Protein AF-A0A3A9GLA5-F1 (afdb_monomer_lite)

pLDDT: mean 71.96, std 20.32, range [22.95, 95.81]

Foldseek 3Di:
DPDPPPPPDPQAPVLVVLVVLLVLLVVVQVPVVVDDPVVNVVSVVVSVLSVLLSCLCVVQVPRDPVSLVVVLVVLVVVLVVLVVVLVVLVVVLVVLVVPDDDPVSVVVNVVCVVVSVVVNVVSVVVNVVSVSSNVSSVVVNVCVVDPPVVVSVPPDPPDPPPPPVPSVPDDDDDDPDDDDDDDDDDDDDDDDDYDDDDDDDDDDDDDDDDDDQEPVVQVVDDLVVVLVVFVCVVVNLVCLLVRQLVSCVRHVHDSPSVVSVVSSVSSNVVVVVVVLVVVLVVLLVQLLVVCVVVVPDPLVLVVDDLVVVLVSSVCDPDDLVSQLVSQVSNCVVVVDDDDPVVSVVSSVSSVVVNVVVVVVVVVVVVD

Structure (mmCIF, N/CA/C/O backbone):
data_AF-A0A3A9GLA5-F1
#
_entry.id   AF-A0A3A9GLA5-F1
#
loop_
_atom_site.group_PDB
_atom_site.id
_atom_site.type_symbol
_atom_site.label_atom_id
_atom_site.label_alt_id
_atom_site.label_comp_id
_atom_site.label_asym_id
_atom_site.label_entity_id
_atom_site.label_seq_id
_atom_site.pdbx_PDB_ins_code
_atom_site.Cartn_x
_atom_site.Cartn_y
_atom_site.Cartn_z
_atom_site.occupancy
_atom_site.B_iso_or_equiv
_atom_site.auth_seq_id
_atom_site.auth_comp_id
_atom_site.auth_asym_id
_atom_site.auth_atom_id
_atom_site.pdbx_PDB_model_num
ATOM 1 N N . MET A 1 1 ? 22.701 -12.938 4.755 1.00 36.44 1 MET A N 1
ATOM 2 C CA . MET A 1 1 ? 21.917 -14.175 4.979 1.00 36.44 1 MET A CA 1
ATOM 3 C C . MET A 1 1 ? 22.427 -15.202 3.988 1.00 36.44 1 MET A C 1
ATOM 5 O O . MET A 1 1 ? 22.380 -14.898 2.799 1.00 36.44 1 MET A O 1
ATOM 9 N N . PRO A 1 2 ? 22.942 -16.357 4.436 1.00 29.06 2 PRO A N 1
ATOM 10 C CA . PRO A 1 2 ? 23.214 -17.453 3.520 1.00 29.06 2 PRO A CA 1
ATOM 11 C C . PRO A 1 2 ? 21.892 -17.866 2.866 1.00 29.06 2 PRO A C 1
ATOM 13 O O . PRO A 1 2 ? 20.843 -17.859 3.518 1.00 29.06 2 PRO A O 1
ATOM 16 N N . LEU A 1 3 ? 21.938 -18.189 1.573 1.00 36.38 3 LEU A N 1
ATOM 17 C CA . LEU A 1 3 ? 20.863 -18.932 0.926 1.00 36.38 3 LEU A CA 1
ATOM 18 C C . LEU A 1 3 ? 20.592 -20.154 1.796 1.00 36.38 3 LEU A C 1
ATOM 20 O O . LEU A 1 3 ? 21.506 -20.942 2.029 1.00 36.38 3 LEU A O 1
ATOM 24 N N . ILE A 1 4 ? 19.366 -20.296 2.299 1.00 41.06 4 ILE A N 1
ATOM 25 C CA . ILE A 1 4 ? 18.943 -21.558 2.902 1.00 41.06 4 ILE A CA 1
ATOM 26 C C . ILE A 1 4 ? 19.250 -22.631 1.849 1.00 41.06 4 ILE A C 1
ATOM 28 O O . ILE A 1 4 ? 18.732 -22.512 0.733 1.00 41.06 4 ILE A O 1
ATOM 32 N N . PRO A 1 5 ? 20.117 -23.621 2.136 1.00 37.44 5 PRO A N 1
ATOM 33 C CA . PRO A 1 5 ? 20.400 -24.682 1.187 1.00 37.44 5 PRO A CA 1
ATOM 34 C C . PRO A 1 5 ? 19.084 -25.402 0.917 1.00 37.44 5 PRO A C 1
ATOM 36 O O . PRO A 1 5 ? 18.521 -26.050 1.803 1.00 37.44 5 PRO A O 1
ATOM 39 N N . ILE A 1 6 ? 18.547 -25.224 -0.288 1.00 44.44 6 ILE A N 1
ATOM 40 C CA . ILE A 1 6 ? 17.305 -25.868 -0.695 1.00 44.44 6 ILE A CA 1
ATOM 41 C C . ILE A 1 6 ? 17.609 -27.364 -0.755 1.00 44.44 6 ILE A C 1
ATOM 43 O O . ILE A 1 6 ? 18.337 -27.832 -1.631 1.00 44.44 6 ILE A O 1
ATOM 47 N N . ARG A 1 7 ? 17.066 -28.130 0.193 1.00 41.16 7 ARG A N 1
ATOM 48 C CA . ARG A 1 7 ? 17.110 -29.595 0.178 1.00 41.16 7 ARG A CA 1
ATOM 49 C C . ARG A 1 7 ? 16.221 -30.128 -0.946 1.00 41.16 7 ARG A C 1
ATOM 51 O O . ARG A 1 7 ? 15.173 -30.658 -0.625 1.00 41.16 7 ARG A O 1
ATOM 58 N N . LYS A 1 8 ? 16.585 -29.960 -2.228 1.00 40.66 8 LYS A N 1
ATOM 59 C CA . LYS A 1 8 ? 15.891 -30.516 -3.421 1.00 40.66 8 LYS A CA 1
ATOM 60 C C . LYS A 1 8 ? 14.364 -30.674 -3.251 1.00 40.66 8 LYS A C 1
ATOM 62 O O . LYS A 1 8 ? 13.789 -31.689 -3.637 1.00 40.66 8 LYS A O 1
ATOM 67 N N . THR A 1 9 ? 13.702 -29.700 -2.632 1.00 49.09 9 THR A N 1
ATOM 68 C CA . THR A 1 9 ? 12.253 -29.689 -2.507 1.00 49.09 9 THR A CA 1
ATOM 69 C C . THR A 1 9 ? 11.754 -29.292 -3.879 1.00 49.09 9 THR A C 1
ATOM 71 O O . THR A 1 9 ? 12.279 -28.359 -4.491 1.00 49.09 9 THR A O 1
ATOM 74 N N . ILE A 1 10 ? 10.826 -30.072 -4.421 1.00 65.25 10 ILE A N 1
ATOM 75 C CA . ILE A 1 10 ? 10.299 -29.894 -5.771 1.00 65.25 10 ILE A CA 1
ATOM 76 C C . ILE A 1 10 ? 9.508 -28.580 -5.769 1.00 65.25 10 ILE A C 1
ATOM 78 O O . ILE A 1 10 ? 8.313 -28.573 -5.499 1.00 65.25 10 ILE A O 1
ATOM 82 N N . LEU A 1 11 ? 10.198 -27.456 -5.990 1.00 67.56 11 LEU A N 1
ATOM 83 C CA . LEU A 1 11 ? 9.574 -26.143 -6.117 1.00 67.56 11 LEU A CA 1
ATOM 84 C C . LEU A 1 11 ? 8.527 -26.229 -7.222 1.00 67.56 11 LEU A C 1
ATOM 86 O O . LEU A 1 11 ? 8.810 -26.747 -8.315 1.00 67.56 11 LEU A O 1
ATOM 90 N N . THR A 1 12 ? 7.342 -25.697 -6.937 1.00 76.00 12 THR A N 1
ATOM 91 C CA . THR A 1 12 ? 6.279 -25.591 -7.936 1.00 76.00 12 THR A CA 1
ATOM 92 C C . THR A 1 12 ? 6.752 -24.734 -9.114 1.00 76.00 12 THR A C 1
ATOM 94 O O . THR A 1 12 ? 7.675 -23.926 -8.958 1.00 76.00 12 THR A O 1
ATOM 97 N N . PRO A 1 13 ? 6.150 -24.871 -10.310 1.00 75.00 13 PRO A N 1
ATOM 98 C CA . PRO A 1 13 ? 6.496 -24.022 -11.450 1.00 75.00 13 PRO A CA 1
ATOM 99 C C . PRO A 1 13 ? 6.455 -22.528 -11.099 1.00 75.00 13 PRO A C 1
ATOM 101 O O . PRO A 1 13 ? 7.344 -21.774 -11.487 1.00 75.00 13 PRO A O 1
ATOM 104 N N . TYR A 1 14 ? 5.480 -22.128 -10.278 1.00 75.38 14 TYR A N 1
ATOM 105 C CA . TYR A 1 14 ? 5.336 -20.763 -9.789 1.00 75.38 14 TYR A CA 1
ATOM 106 C C . TYR A 1 14 ? 6.464 -20.349 -8.828 1.00 75.38 14 TYR A C 1
ATOM 108 O O . TYR A 1 14 ? 7.133 -19.343 -9.049 1.00 75.38 14 TYR A O 1
ATOM 116 N N . GLN A 1 15 ? 6.772 -21.166 -7.817 1.00 77.44 15 GLN A N 1
ATOM 117 C CA . GLN A 1 15 ? 7.890 -20.907 -6.899 1.00 77.44 15 GLN A CA 1
ATOM 118 C C . GLN A 1 15 ? 9.240 -20.845 -7.627 1.00 77.44 15 GLN A C 1
ATOM 120 O O . GLN A 1 15 ? 10.092 -20.016 -7.302 1.00 77.44 15 GLN A O 1
ATOM 125 N N . ARG A 1 16 ? 9.436 -21.698 -8.641 1.00 75.81 16 ARG A N 1
ATOM 126 C CA . ARG A 1 16 ? 10.638 -21.706 -9.484 1.00 75.81 16 ARG A CA 1
ATOM 127 C C . ARG A 1 16 ? 10.753 -20.426 -10.306 1.00 75.81 16 ARG A C 1
ATOM 129 O O . ARG A 1 16 ? 11.851 -19.887 -10.400 1.00 75.81 16 ARG A O 1
ATOM 136 N N . LYS A 1 17 ? 9.636 -19.916 -10.836 1.00 80.62 17 LYS A N 1
ATOM 137 C CA . LYS A 1 17 ? 9.573 -18.621 -11.530 1.00 80.62 17 LYS A CA 1
ATOM 138 C C . LYS A 1 17 ? 10.021 -17.480 -10.608 1.00 80.62 17 LYS A C 1
ATOM 140 O O . LYS A 1 17 ? 10.921 -16.725 -10.964 1.00 80.62 17 LYS A O 1
ATOM 145 N N . CYS A 1 18 ? 9.477 -17.404 -9.392 1.00 76.75 18 CYS A N 1
ATOM 146 C CA . CYS A 1 18 ? 9.876 -16.396 -8.401 1.00 76.75 18 CYS A CA 1
ATOM 147 C C . CYS A 1 18 ? 11.361 -16.515 -8.012 1.00 76.75 18 CYS A C 1
ATOM 149 O O . CYS A 1 18 ? 12.070 -15.511 -7.940 1.00 76.75 18 CYS A O 1
ATOM 151 N N . TYR A 1 19 ? 11.855 -17.742 -7.812 1.00 80.31 19 TYR A N 1
ATOM 152 C CA . TYR A 1 19 ? 13.268 -17.986 -7.514 1.00 80.31 19 TYR A CA 1
ATOM 153 C C . TYR A 1 19 ? 14.187 -17.552 -8.661 1.00 80.31 19 TYR A C 1
ATOM 155 O O . TYR A 1 19 ? 15.211 -16.915 -8.416 1.00 80.31 19 TYR A O 1
ATOM 163 N N . ALA A 1 20 ? 13.818 -17.868 -9.906 1.00 74.19 20 ALA A N 1
ATOM 164 C CA . ALA A 1 20 ? 14.591 -17.509 -11.090 1.00 74.19 20 ALA A CA 1
ATOM 165 C C . ALA A 1 20 ? 14.782 -15.990 -11.192 1.00 74.19 20 ALA A C 1
ATOM 167 O O . ALA A 1 20 ? 15.911 -15.540 -11.362 1.00 74.19 20 ALA A O 1
ATOM 168 N N . ARG A 1 21 ? 13.727 -15.192 -10.961 1.00 77.62 21 ARG A N 1
ATOM 169 C CA . ARG A 1 21 ? 13.809 -13.716 -10.933 1.00 77.62 21 ARG A CA 1
ATOM 170 C C . ARG A 1 21 ? 14.850 -13.212 -9.934 1.00 77.62 21 ARG A C 1
ATOM 172 O O . ARG A 1 21 ? 15.722 -12.413 -10.276 1.00 77.62 21 ARG A O 1
ATOM 179 N N . MET A 1 22 ? 14.794 -13.722 -8.705 1.00 82.12 22 MET A N 1
ATOM 180 C CA . MET A 1 22 ? 15.754 -13.375 -7.656 1.00 82.12 22 MET A CA 1
ATOM 181 C C . MET A 1 22 ? 17.185 -13.815 -8.025 1.00 82.12 22 MET A C 1
ATOM 183 O O . MET A 1 22 ? 18.148 -13.090 -7.767 1.00 82.12 22 MET A O 1
ATOM 187 N N . TYR A 1 23 ? 17.346 -14.996 -8.629 1.00 74.06 23 TYR A N 1
ATOM 188 C CA . TYR A 1 23 ? 18.645 -15.536 -9.035 1.00 74.06 23 TYR A CA 1
ATOM 189 C C . TYR A 1 23 ? 19.278 -14.744 -10.193 1.00 74.06 23 TYR A C 1
ATOM 191 O O . TYR A 1 23 ? 20.459 -14.402 -10.118 1.00 74.06 23 TYR A O 1
ATOM 199 N N . CYS A 1 24 ? 18.497 -14.370 -11.211 1.00 65.19 24 CYS A N 1
ATOM 200 C CA . CYS A 1 24 ? 18.947 -13.542 -12.334 1.00 65.19 24 CYS A CA 1
ATOM 201 C C . CYS A 1 24 ? 19.500 -12.190 -11.863 1.00 65.19 24 CYS A C 1
ATOM 203 O O . CYS A 1 24 ? 20.570 -11.766 -12.305 1.00 65.19 24 CYS A O 1
ATOM 205 N N . LEU A 1 25 ? 18.829 -11.541 -10.906 1.00 68.38 25 LEU A N 1
ATOM 206 C CA . LEU A 1 25 ? 19.322 -10.294 -10.319 1.00 68.38 25 LEU A CA 1
ATOM 207 C C . LEU A 1 25 ? 20.602 -10.481 -9.508 1.00 68.38 25 LEU A C 1
ATOM 209 O O . LEU A 1 25 ? 21.501 -9.646 -9.580 1.00 68.38 25 LEU A O 1
ATOM 213 N N . ARG A 1 26 ? 20.746 -11.605 -8.799 1.00 69.81 26 ARG A N 1
ATOM 214 C CA . ARG A 1 26 ? 21.984 -11.917 -8.075 1.00 69.81 26 ARG A CA 1
ATOM 215 C C . ARG A 1 26 ? 23.178 -12.112 -9.018 1.00 69.81 26 ARG A C 1
ATOM 217 O O . ARG A 1 26 ? 24.295 -11.735 -8.670 1.00 69.81 26 ARG A O 1
ATOM 224 N N . LEU A 1 27 ? 22.969 -12.669 -10.211 1.00 67.31 27 LEU A N 1
ATOM 225 C CA . LEU A 1 27 ? 24.020 -12.757 -11.233 1.00 67.31 27 LEU A CA 1
ATOM 226 C C . LEU A 1 27 ? 24.421 -11.375 -11.765 1.00 67.31 27 LEU A C 1
ATOM 228 O O . LEU A 1 27 ? 25.611 -11.120 -11.960 1.00 67.31 27 LEU A O 1
ATOM 232 N N . ALA A 1 28 ? 23.454 -10.472 -11.957 1.00 61.91 28 ALA A N 1
ATOM 233 C CA . ALA A 1 28 ? 23.730 -9.081 -12.315 1.00 61.91 28 ALA A CA 1
ATOM 234 C C . ALA A 1 28 ? 24.512 -8.365 -11.203 1.00 61.91 28 ALA A C 1
ATOM 236 O O . ALA A 1 28 ? 25.498 -7.682 -11.485 1.00 61.91 28 ALA A O 1
ATOM 237 N N . GLU A 1 29 ? 24.154 -8.606 -9.937 1.00 61.16 29 GLU A N 1
ATOM 238 C CA . GLU A 1 29 ? 24.930 -8.128 -8.800 1.00 61.16 29 GLU A CA 1
ATOM 239 C C . GLU A 1 29 ? 26.340 -8.699 -8.776 1.00 61.16 29 GLU A C 1
ATOM 241 O O . GLU A 1 29 ? 27.246 -7.948 -8.494 1.00 61.16 29 GLU A O 1
ATOM 246 N N . LYS A 1 30 ? 26.620 -9.970 -9.080 1.00 66.69 30 LYS A N 1
ATOM 247 C CA . LYS A 1 30 ? 28.022 -10.450 -9.066 1.00 66.69 30 LYS A CA 1
ATOM 248 C C . LYS A 1 30 ? 28.931 -9.686 -10.046 1.00 66.69 30 LYS A C 1
ATOM 250 O O . LYS A 1 30 ? 30.143 -9.643 -9.857 1.00 66.69 30 LYS A O 1
ATOM 255 N N . LYS A 1 31 ? 28.353 -8.994 -11.032 1.00 65.06 31 LYS A N 1
ATOM 256 C CA . LYS A 1 31 ? 29.052 -8.114 -11.973 1.00 65.06 31 LYS A CA 1
ATOM 257 C C . LYS A 1 31 ? 29.034 -6.630 -11.539 1.00 65.06 31 LYS A C 1
ATOM 259 O O . LYS A 1 31 ? 29.008 -5.755 -12.406 1.00 65.06 31 LYS A O 1
ATOM 264 N N . ARG A 1 32 ? 29.079 -6.320 -10.224 1.00 54.22 32 ARG A N 1
ATOM 265 C CA . ARG A 1 32 ? 28.979 -4.941 -9.650 1.00 54.22 32 ARG A CA 1
ATOM 266 C C . ARG A 1 32 ? 29.875 -3.908 -10.328 1.00 54.22 32 ARG A C 1
ATOM 268 O O . ARG A 1 32 ? 29.461 -2.770 -10.482 1.00 54.22 32 ARG A O 1
ATOM 275 N N . PHE A 1 33 ? 31.074 -4.303 -10.755 1.00 54.28 33 PHE A N 1
ATOM 276 C CA . PHE A 1 33 ? 32.055 -3.399 -11.367 1.00 54.28 33 PHE A CA 1
ATOM 277 C C . PHE A 1 33 ? 31.782 -3.069 -12.842 1.00 54.28 33 PHE A C 1
ATOM 279 O O . PHE A 1 33 ? 32.452 -2.212 -13.407 1.00 54.28 33 PHE A O 1
ATOM 286 N N . THR A 1 34 ? 30.811 -3.735 -13.473 1.00 60.19 34 THR A N 1
ATOM 287 C CA . THR A 1 34 ? 30.446 -3.497 -14.881 1.00 60.19 34 THR A CA 1
ATOM 288 C C . THR A 1 34 ? 29.263 -2.543 -15.049 1.00 60.19 34 THR A C 1
ATOM 290 O O . THR A 1 34 ? 29.055 -2.022 -16.141 1.00 60.19 34 THR A O 1
ATOM 293 N N . TYR A 1 35 ? 28.502 -2.280 -13.980 1.00 55.91 35 TYR A N 1
ATOM 294 C CA . TYR A 1 35 ? 27.277 -1.479 -14.018 1.00 55.91 35 TYR A CA 1
ATOM 295 C C . TYR A 1 35 ? 27.410 -0.193 -13.186 1.00 55.91 35 TYR A C 1
ATOM 297 O O . TYR A 1 35 ? 28.086 -0.171 -12.160 1.00 55.91 35 TYR A O 1
ATOM 305 N N . LYS A 1 36 ? 26.748 0.892 -13.621 1.00 58.47 36 LYS A N 1
ATOM 306 C CA . LYS A 1 36 ? 26.738 2.195 -12.923 1.00 58.47 36 LYS A CA 1
ATOM 307 C C . LYS A 1 36 ? 26.161 2.054 -11.499 1.00 58.47 36 LYS A C 1
ATOM 309 O O . LYS A 1 36 ? 25.217 1.293 -11.291 1.00 58.47 36 LYS A O 1
ATOM 314 N N . SER A 1 37 ? 26.676 2.816 -10.532 1.00 59.28 37 SER A N 1
ATOM 315 C CA . SER A 1 37 ? 26.310 2.723 -9.102 1.00 59.28 37 SER A CA 1
ATOM 316 C C . SER A 1 37 ? 24.813 2.928 -8.816 1.00 59.28 37 SER A C 1
ATOM 318 O O . SER A 1 37 ? 24.247 2.192 -8.013 1.00 59.28 37 SER A O 1
ATOM 320 N N . ALA A 1 38 ? 24.151 3.863 -9.508 1.00 59.16 38 ALA A N 1
ATOM 321 C CA . ALA A 1 38 ? 22.708 4.101 -9.375 1.00 59.16 38 ALA A CA 1
ATOM 322 C C . ALA A 1 38 ? 21.867 2.915 -9.883 1.00 59.16 38 ALA A C 1
ATOM 324 O O . ALA A 1 38 ? 20.919 2.486 -9.231 1.00 59.16 38 ALA A O 1
ATOM 325 N N . TYR A 1 39 ? 22.270 2.318 -11.010 1.00 64.88 39 TYR A N 1
ATOM 326 C CA . TYR A 1 39 ? 21.648 1.092 -11.510 1.00 64.88 39 TYR A CA 1
ATOM 327 C C . TYR A 1 39 ? 21.819 -0.046 -10.501 1.00 64.88 39 TYR A C 1
ATOM 329 O O . TYR A 1 39 ? 20.868 -0.764 -10.220 1.00 64.88 39 TYR A O 1
ATOM 337 N N . LEU A 1 40 ? 23.005 -0.178 -9.904 1.00 64.06 40 LEU A N 1
ATOM 338 C CA . LEU A 1 40 ? 23.273 -1.192 -8.887 1.00 64.06 40 LEU A CA 1
ATOM 339 C C . LEU A 1 40 ? 22.400 -1.012 -7.631 1.00 64.06 40 LEU A C 1
ATOM 341 O O . LEU A 1 40 ? 21.893 -2.007 -7.122 1.00 64.06 40 LEU A O 1
ATOM 345 N N . TYR A 1 41 ? 22.185 0.219 -7.156 1.00 66.62 41 TYR A N 1
ATOM 346 C CA . TYR A 1 41 ? 21.297 0.495 -6.019 1.00 66.62 41 TYR A CA 1
ATOM 347 C C . TYR A 1 41 ? 19.853 0.053 -6.296 1.00 66.62 41 TYR A C 1
ATOM 349 O O . TYR A 1 41 ? 19.266 -0.676 -5.495 1.00 66.62 41 TYR A O 1
ATOM 357 N N . GLU A 1 42 ? 19.314 0.407 -7.465 1.00 69.69 42 GLU A N 1
ATOM 358 C CA . GLU A 1 42 ? 17.981 -0.028 -7.896 1.00 69.69 42 GLU A CA 1
ATOM 359 C C . GLU A 1 42 ? 17.887 -1.553 -8.036 1.00 69.69 42 GLU A C 1
ATOM 361 O O . GLU A 1 42 ? 16.886 -2.150 -7.641 1.00 69.69 42 GLU A O 1
ATOM 366 N N . GLN A 1 43 ? 18.937 -2.221 -8.531 1.00 68.38 43 GLN A N 1
ATOM 367 C CA . GLN A 1 43 ? 18.949 -3.686 -8.598 1.00 68.38 43 GLN A CA 1
ATOM 368 C C . GLN A 1 43 ? 19.006 -4.344 -7.215 1.00 68.38 43 GLN A C 1
ATOM 370 O O . GLN A 1 43 ? 18.319 -5.340 -7.000 1.00 68.38 43 GLN A O 1
ATOM 375 N N . ILE A 1 44 ? 19.761 -3.782 -6.265 1.00 69.50 44 ILE A N 1
ATOM 376 C CA . ILE A 1 44 ? 19.808 -4.272 -4.877 1.00 69.50 44 ILE A CA 1
ATOM 377 C C . ILE A 1 44 ? 18.438 -4.106 -4.212 1.00 69.50 44 ILE A C 1
ATOM 379 O O . ILE A 1 44 ? 17.941 -5.027 -3.560 1.00 69.50 44 ILE A O 1
ATOM 383 N N . ARG A 1 45 ? 17.787 -2.956 -4.411 1.00 78.00 45 ARG A N 1
ATOM 384 C CA . ARG A 1 45 ? 16.425 -2.714 -3.927 1.00 78.00 45 ARG A CA 1
ATOM 385 C C . ARG A 1 45 ? 15.440 -3.732 -4.508 1.00 78.00 45 ARG A C 1
ATOM 387 O O . ARG A 1 45 ? 14.738 -4.394 -3.745 1.00 78.00 45 ARG A O 1
ATOM 394 N N . LYS A 1 46 ? 15.447 -3.930 -5.831 1.00 80.19 46 LYS A N 1
ATOM 395 C CA . LYS A 1 46 ? 14.616 -4.940 -6.512 1.00 80.19 46 LYS A CA 1
ATOM 396 C C . LYS A 1 46 ? 14.914 -6.359 -6.034 1.00 80.19 46 LYS A C 1
ATOM 398 O O . LYS A 1 46 ? 13.998 -7.164 -5.890 1.00 80.19 46 LYS A O 1
ATOM 403 N N . MET A 1 47 ? 16.177 -6.675 -5.746 1.00 80.69 47 MET A N 1
ATOM 404 C CA . MET A 1 47 ? 16.555 -7.966 -5.177 1.00 80.69 47 MET A CA 1
ATOM 405 C C . MET A 1 47 ? 15.915 -8.162 -3.798 1.00 80.69 47 MET A C 1
ATOM 407 O O . MET A 1 47 ? 15.398 -9.245 -3.527 1.00 80.69 47 MET A O 1
ATOM 411 N N . HIS A 1 48 ? 15.937 -7.148 -2.930 1.00 80.81 48 HIS A N 1
ATOM 412 C CA . HIS A 1 48 ? 15.282 -7.225 -1.624 1.00 80.81 48 HIS A CA 1
ATOM 413 C C . HIS A 1 48 ? 13.766 -7.398 -1.751 1.00 80.81 48 HIS A C 1
ATOM 415 O O . HIS A 1 48 ? 13.197 -8.251 -1.072 1.00 80.81 48 HIS A O 1
ATOM 421 N N . GLU A 1 49 ? 13.125 -6.675 -2.668 1.00 85.12 49 GLU A N 1
ATOM 422 C CA . GLU A 1 49 ? 11.692 -6.823 -2.941 1.00 85.12 49 GLU A CA 1
ATOM 423 C C . GLU A 1 49 ? 11.353 -8.249 -3.415 1.00 85.12 49 GLU A C 1
ATOM 425 O O . GLU A 1 49 ? 10.470 -8.892 -2.850 1.00 85.12 49 GLU A O 1
ATOM 430 N N . LEU A 1 50 ? 12.118 -8.803 -4.362 1.00 84.44 50 LEU A N 1
ATOM 431 C CA . LEU A 1 50 ? 11.925 -10.175 -4.855 1.00 84.44 50 LEU A CA 1
ATOM 432 C C . LEU A 1 50 ? 12.234 -11.248 -3.804 1.00 84.44 50 LEU A C 1
ATOM 434 O O . LEU A 1 50 ? 11.646 -12.330 -3.832 1.00 84.44 50 LEU A O 1
ATOM 438 N N . GLN A 1 51 ? 13.141 -10.970 -2.866 1.00 84.56 51 GLN A N 1
ATOM 439 C CA . GLN A 1 51 ? 13.384 -11.847 -1.721 1.00 84.56 51 GLN A CA 1
ATOM 440 C C . GLN A 1 51 ? 12.164 -11.910 -0.801 1.00 84.56 51 GLN A C 1
ATOM 442 O O . GLN A 1 51 ? 11.765 -13.007 -0.413 1.00 84.56 51 GLN A O 1
ATOM 447 N N . GLU A 1 52 ? 11.564 -10.765 -0.463 1.00 86.50 52 GLU A N 1
ATOM 448 C CA . GLU A 1 52 ? 10.344 -10.720 0.354 1.00 86.50 52 GLU A CA 1
ATOM 449 C C . GLU A 1 52 ? 9.201 -11.491 -0.312 1.00 86.50 52 GLU A C 1
ATOM 451 O O . GLU A 1 52 ? 8.518 -12.289 0.331 1.00 86.50 52 GLU A O 1
ATOM 456 N N . GLU A 1 53 ? 9.037 -11.305 -1.617 1.00 88.75 53 GLU A N 1
ATOM 457 C CA . GLU A 1 53 ? 8.014 -11.976 -2.412 1.00 88.75 53 GLU A CA 1
ATOM 458 C C . GLU A 1 53 ? 8.207 -13.486 -2.460 1.00 88.75 53 GLU A C 1
ATOM 460 O O . GLU A 1 53 ? 7.284 -14.239 -2.149 1.00 88.75 53 GLU A O 1
ATOM 465 N N . TYR A 1 54 ? 9.421 -13.941 -2.779 1.00 85.44 54 TYR A N 1
ATOM 466 C CA . TYR A 1 54 ? 9.744 -15.363 -2.779 1.00 85.44 54 TYR A CA 1
ATOM 467 C C . TYR A 1 54 ? 9.485 -15.998 -1.408 1.00 85.44 54 TYR A C 1
ATOM 469 O O . TYR A 1 54 ? 8.904 -17.082 -1.328 1.00 85.44 54 TYR A O 1
ATOM 477 N N . LEU A 1 55 ? 9.868 -15.317 -0.322 1.00 87.19 55 LEU A N 1
ATOM 478 C CA . LEU A 1 55 ? 9.621 -15.804 1.033 1.00 87.19 55 LEU A CA 1
ATOM 479 C C . LEU A 1 55 ? 8.126 -15.953 1.317 1.00 87.19 55 LEU A C 1
ATOM 481 O O . LEU A 1 55 ? 7.728 -16.969 1.876 1.00 87.19 55 LEU A O 1
ATOM 485 N N . VAL A 1 56 ? 7.286 -14.997 0.917 1.00 87.06 56 VAL A N 1
ATOM 486 C CA . VAL A 1 56 ? 5.827 -15.119 1.072 1.00 87.06 56 VAL A CA 1
ATOM 487 C C . VAL A 1 56 ? 5.284 -16.297 0.260 1.00 87.06 56 VAL A C 1
ATOM 489 O O . VAL A 1 56 ? 4.536 -17.109 0.799 1.00 87.06 56 VAL A O 1
ATOM 492 N N . VAL A 1 57 ? 5.693 -16.447 -0.999 1.00 85.56 57 VAL A N 1
ATOM 493 C CA . VAL A 1 57 ? 5.238 -17.546 -1.867 1.00 85.56 57 VAL A CA 1
ATOM 494 C C . VAL A 1 57 ? 5.597 -18.916 -1.278 1.00 85.56 57 VAL A C 1
ATOM 496 O O . VAL A 1 57 ? 4.767 -19.824 -1.284 1.00 85.56 57 VAL A O 1
ATOM 499 N N . VAL A 1 58 ? 6.805 -19.073 -0.729 1.00 83.25 58 VAL A N 1
ATOM 500 C CA . VAL A 1 58 ? 7.244 -20.337 -0.114 1.00 83.25 58 VAL A CA 1
ATOM 501 C C . VAL A 1 58 ? 6.593 -20.566 1.249 1.00 83.25 58 VAL A C 1
ATOM 503 O O . VAL A 1 58 ? 6.106 -21.663 1.509 1.00 83.25 58 VAL A O 1
ATOM 506 N N . ASN A 1 59 ? 6.542 -19.547 2.111 1.00 84.50 59 ASN A N 1
ATOM 507 C CA . ASN A 1 59 ? 6.007 -19.682 3.469 1.00 84.50 59 ASN A CA 1
ATOM 508 C C . ASN A 1 59 ? 4.509 -20.018 3.486 1.00 84.50 59 ASN A C 1
ATOM 510 O O . ASN A 1 59 ? 4.043 -20.658 4.424 1.00 84.50 59 ASN A O 1
ATOM 514 N N . TYR A 1 60 ? 3.761 -19.594 2.465 1.00 84.62 60 TYR A N 1
ATOM 515 C CA . TYR A 1 60 ? 2.333 -19.889 2.323 1.00 84.62 60 TYR A CA 1
ATOM 516 C C . TYR A 1 60 ? 2.029 -21.021 1.331 1.00 84.62 60 TYR A C 1
ATOM 518 O O . TYR A 1 60 ? 0.862 -21.220 1.002 1.00 84.62 60 TYR A O 1
ATOM 526 N N . ASP A 1 61 ? 3.050 -21.753 0.869 1.00 83.50 61 ASP A N 1
ATOM 527 C CA . ASP A 1 61 ? 2.929 -22.849 -0.107 1.00 83.50 61 ASP A CA 1
ATOM 528 C C . ASP A 1 61 ? 2.093 -22.468 -1.347 1.00 83.50 61 ASP A C 1
ATOM 530 O O . ASP A 1 61 ? 1.227 -23.209 -1.809 1.00 83.50 61 ASP A O 1
ATOM 534 N N . VAL A 1 62 ? 2.336 -21.270 -1.886 1.00 84.62 62 VAL A N 1
ATOM 535 C CA . VAL A 1 62 ? 1.632 -20.752 -3.065 1.00 84.62 62 VAL A CA 1
ATOM 536 C C . VAL A 1 62 ? 2.133 -21.498 -4.305 1.00 84.62 62 VAL A C 1
ATOM 538 O O . VAL A 1 62 ? 3.320 -21.438 -4.644 1.00 84.62 62 VAL A O 1
ATOM 541 N N . LYS A 1 63 ? 1.236 -22.218 -4.991 1.00 84.88 63 LYS A N 1
ATOM 542 C CA . LYS A 1 63 ? 1.578 -23.090 -6.135 1.00 84.88 63 LYS A CA 1
ATOM 543 C C . LYS A 1 63 ? 1.234 -22.467 -7.477 1.00 84.88 63 LYS A C 1
ATOM 545 O O . LYS A 1 63 ? 1.808 -22.860 -8.493 1.00 84.88 63 LYS A O 1
ATOM 550 N N . SER A 1 64 ? 0.317 -21.509 -7.475 1.00 82.81 64 SER A N 1
ATOM 551 C CA . SER A 1 64 ? -0.221 -20.864 -8.663 1.00 82.81 64 SER A CA 1
ATOM 552 C C . SER A 1 64 ? -0.599 -19.406 -8.394 1.00 82.81 64 SER A C 1
ATOM 554 O O . SER A 1 64 ? -0.729 -18.974 -7.249 1.00 82.81 64 SER A O 1
ATOM 556 N N . PHE A 1 65 ? -0.837 -18.655 -9.471 1.00 80.75 65 PHE A N 1
ATOM 557 C CA . PHE A 1 65 ? -1.386 -17.301 -9.387 1.00 80.75 65 PHE A CA 1
ATOM 558 C C . PHE A 1 65 ? -2.752 -17.274 -8.677 1.00 80.75 65 PHE A C 1
ATOM 560 O O . PHE A 1 65 ? -3.037 -16.364 -7.906 1.00 80.75 65 PHE A O 1
ATOM 567 N N . VAL A 1 66 ? -3.577 -18.308 -8.872 1.00 79.94 66 VAL A N 1
ATOM 568 C CA . VAL A 1 66 ? -4.877 -18.447 -8.197 1.00 79.94 66 VAL A CA 1
ATOM 569 C C . VAL A 1 66 ? -4.693 -18.584 -6.682 1.00 79.94 66 VAL A C 1
ATOM 571 O O . VAL A 1 66 ? -5.380 -17.910 -5.915 1.00 79.94 66 VAL A O 1
ATOM 574 N N . ASP A 1 67 ? -3.708 -19.369 -6.236 1.00 84.25 67 ASP A N 1
ATOM 575 C CA . ASP A 1 67 ? -3.383 -19.496 -4.808 1.00 84.25 67 ASP A CA 1
ATOM 576 C C . ASP A 1 67 ? -2.915 -18.167 -4.204 1.00 84.25 67 ASP A C 1
ATOM 578 O O . ASP A 1 67 ? -3.213 -17.871 -3.047 1.00 84.25 67 ASP A O 1
ATOM 582 N N . LEU A 1 68 ? -2.217 -17.340 -4.988 1.00 86.44 68 LEU A N 1
ATOM 583 C CA . LEU A 1 68 ? -1.787 -16.010 -4.567 1.00 86.44 68 LEU A CA 1
ATOM 584 C C . LEU A 1 68 ? -2.983 -15.061 -4.380 1.00 86.44 68 LEU A C 1
ATOM 586 O O . LEU A 1 68 ? -3.040 -14.328 -3.390 1.00 86.44 68 LEU A O 1
ATOM 590 N N . VAL A 1 69 ? -3.973 -15.115 -5.278 1.00 83.56 69 VAL A N 1
ATOM 591 C CA . VAL A 1 69 ? -5.236 -14.370 -5.135 1.00 83.56 69 VAL A CA 1
ATOM 592 C C . VAL A 1 69 ? -6.011 -14.848 -3.904 1.00 83.56 69 VAL A C 1
ATOM 594 O O . VAL A 1 69 ? -6.463 -14.030 -3.100 1.00 83.56 69 VAL A O 1
ATOM 597 N N . HIS A 1 70 ? -6.111 -16.162 -3.684 1.00 86.56 70 HIS A N 1
ATOM 598 C CA . HIS A 1 70 ? -6.732 -16.702 -2.472 1.00 86.56 70 HIS A CA 1
ATOM 599 C C . HIS A 1 70 ? -5.992 -16.275 -1.202 1.00 86.56 70 HIS A C 1
ATOM 601 O O . HIS A 1 70 ? -6.630 -15.949 -0.198 1.00 86.56 70 HIS A O 1
ATOM 607 N N . LEU A 1 71 ? -4.658 -16.229 -1.233 1.00 89.38 71 LEU A N 1
ATOM 608 C CA . LEU A 1 71 ? -3.855 -15.731 -0.123 1.00 89.38 71 LEU A CA 1
ATOM 609 C C . LEU A 1 71 ? -4.142 -14.252 0.160 1.00 89.38 71 LEU A C 1
ATOM 611 O O . LEU A 1 71 ? -4.298 -13.896 1.328 1.00 89.38 71 LEU A O 1
ATOM 615 N N . LYS A 1 72 ? -4.281 -13.409 -0.873 1.00 91.69 72 LYS A N 1
ATOM 616 C CA . LYS A 1 72 ? -4.681 -12.001 -0.709 1.00 91.69 72 LYS A CA 1
ATOM 617 C C . LYS A 1 72 ? -6.003 -11.890 0.049 1.00 91.69 72 LYS A C 1
ATOM 619 O O . LYS A 1 72 ? -6.058 -11.212 1.072 1.00 91.69 72 LYS A O 1
ATOM 624 N N . ILE A 1 73 ? -7.030 -12.613 -0.401 1.00 86.56 73 ILE A N 1
ATOM 625 C CA . ILE A 1 73 ? -8.361 -12.607 0.228 1.00 86.56 73 ILE A CA 1
ATOM 626 C C . ILE A 1 73 ? -8.273 -13.076 1.688 1.00 86.56 73 ILE A C 1
ATOM 628 O O . ILE A 1 73 ? -8.864 -12.469 2.579 1.00 86.56 73 ILE A O 1
ATOM 632 N N . ARG A 1 74 ? -7.501 -14.135 1.969 1.00 90.12 74 ARG A N 1
ATOM 633 C CA . ARG A 1 74 ? -7.286 -14.625 3.342 1.00 90.12 74 ARG A CA 1
ATOM 634 C C . ARG A 1 74 ? -6.622 -13.573 4.228 1.00 90.12 74 ARG A C 1
ATOM 636 O O . ARG A 1 74 ? -7.044 -13.396 5.366 1.00 90.12 74 ARG A O 1
ATOM 643 N N . LEU A 1 75 ? -5.599 -12.883 3.727 1.00 90.69 75 LEU A N 1
ATOM 644 C CA . LEU A 1 75 ? -4.909 -11.835 4.479 1.00 90.69 75 LEU A CA 1
ATOM 645 C C . LEU A 1 75 ? -5.824 -10.634 4.751 1.00 90.69 75 LEU A C 1
ATOM 647 O O . LEU A 1 75 ? -5.804 -10.139 5.875 1.00 90.69 75 LEU A O 1
ATOM 651 N N . GLN A 1 76 ? -6.655 -10.232 3.782 1.00 90.00 76 GLN A N 1
ATOM 652 C CA . GLN A 1 76 ? -7.663 -9.175 3.953 1.00 90.00 76 GLN A CA 1
ATOM 653 C C . GLN A 1 76 ? -8.678 -9.528 5.043 1.00 90.00 76 GLN A C 1
ATOM 655 O O . GLN A 1 76 ? -8.872 -8.739 5.963 1.00 90.00 76 GLN A O 1
ATOM 660 N N . ARG A 1 77 ? -9.227 -10.750 5.022 1.00 89.81 77 ARG A N 1
ATOM 661 C CA . ARG A 1 77 ? -10.127 -11.227 6.086 1.00 89.81 77 ARG A CA 1
ATOM 662 C C . ARG A 1 77 ? -9.462 -11.177 7.457 1.00 89.81 77 ARG A C 1
ATOM 664 O O . ARG A 1 77 ? -10.043 -10.674 8.406 1.00 89.81 77 ARG A O 1
ATOM 671 N N . VAL A 1 78 ? -8.213 -11.635 7.570 1.00 90.81 78 VAL A N 1
ATOM 672 C CA . VAL A 1 78 ? -7.472 -11.545 8.840 1.00 90.81 78 VAL A CA 1
ATOM 673 C C . VAL A 1 78 ? -7.287 -10.085 9.276 1.00 90.81 78 VAL A C 1
ATOM 675 O O . VAL A 1 78 ? -7.389 -9.793 10.463 1.00 90.81 78 VAL A O 1
ATOM 678 N N . ALA A 1 79 ? -7.037 -9.154 8.353 1.00 90.69 79 ALA A N 1
ATOM 679 C CA . ALA A 1 79 ? -6.924 -7.735 8.687 1.00 90.69 79 ALA A CA 1
ATOM 680 C C . ALA A 1 79 ? -8.245 -7.151 9.221 1.00 90.69 79 ALA A C 1
ATOM 682 O O . ALA A 1 79 ? -8.228 -6.379 10.186 1.00 90.69 79 ALA A O 1
ATOM 683 N N . GLU A 1 80 ? -9.375 -7.541 8.628 1.00 92.31 80 GLU A N 1
ATOM 684 C CA . GLU A 1 80 ? -10.719 -7.177 9.087 1.00 92.31 80 GLU A CA 1
ATOM 685 C C . GLU A 1 80 ? -11.005 -7.742 10.482 1.00 92.31 80 GLU A C 1
ATOM 687 O O . GLU A 1 80 ? -11.400 -6.987 11.371 1.00 92.31 80 GLU A O 1
ATOM 692 N N . GLU A 1 81 ? -10.725 -9.026 10.714 1.00 93.38 81 GLU A N 1
ATOM 693 C CA . GLU A 1 81 ? -10.916 -9.674 12.017 1.00 93.38 81 GLU A CA 1
ATOM 694 C C . GLU A 1 81 ? -10.048 -9.038 13.108 1.00 93.38 81 GLU A C 1
ATOM 696 O O . GLU A 1 81 ? -10.545 -8.686 14.174 1.00 93.38 81 GLU A O 1
ATOM 701 N N . LEU A 1 82 ? -8.772 -8.752 12.831 1.00 92.44 82 LEU A N 1
ATOM 702 C CA . LEU A 1 82 ? -7.916 -8.028 13.778 1.00 92.44 82 LEU A CA 1
ATOM 703 C C . LEU A 1 82 ? -8.450 -6.621 14.092 1.00 92.44 82 LEU A C 1
ATOM 705 O O . LEU A 1 82 ? -8.230 -6.096 15.184 1.00 92.44 82 LEU A O 1
ATOM 709 N N . CYS A 1 83 ? -9.144 -5.982 13.146 1.00 92.19 83 CYS A N 1
ATOM 710 C CA . CYS A 1 83 ? -9.815 -4.708 13.381 1.00 92.19 83 CYS A CA 1
ATOM 711 C C . CYS A 1 83 ? -11.063 -4.868 14.262 1.00 92.19 83 CYS A C 1
ATOM 713 O O . CYS A 1 83 ? -11.278 -4.039 15.148 1.00 92.19 83 CYS A O 1
ATOM 715 N N . LYS A 1 84 ? -11.853 -5.931 14.059 1.00 95.31 84 LYS A N 1
ATOM 716 C CA . LYS A 1 84 ? -13.012 -6.264 14.903 1.00 95.31 84 LYS A CA 1
ATOM 717 C C . LYS A 1 84 ? -12.585 -6.573 16.337 1.00 95.31 84 LYS A C 1
ATOM 719 O O . LYS A 1 84 ? -13.042 -5.881 17.240 1.00 95.31 84 LYS A O 1
ATOM 724 N N . ILE A 1 85 ? -11.617 -7.473 16.524 1.00 93.25 85 ILE A N 1
ATOM 725 C CA . ILE A 1 85 ? -11.067 -7.840 17.841 1.00 93.25 85 ILE A CA 1
ATOM 726 C C . ILE A 1 85 ? -10.560 -6.593 18.575 1.00 93.25 85 ILE A C 1
ATOM 728 O O . ILE A 1 85 ? -10.851 -6.390 19.752 1.00 93.25 85 ILE A O 1
ATOM 732 N N . GLN A 1 86 ? -9.843 -5.700 17.882 1.00 93.00 86 GLN A N 1
ATOM 733 C CA . GLN A 1 86 ? -9.374 -4.450 18.486 1.00 93.00 86 GLN A CA 1
ATOM 734 C C . GLN A 1 86 ? -10.539 -3.562 18.962 1.00 93.00 86 GLN A C 1
ATOM 736 O O . GLN A 1 86 ? -10.480 -3.002 20.057 1.00 93.00 86 GLN A O 1
ATOM 741 N N . LYS A 1 87 ? -11.595 -3.418 18.151 1.00 94.94 87 LYS A N 1
ATOM 742 C CA . LYS A 1 87 ? -12.789 -2.635 18.510 1.00 94.94 87 LYS A CA 1
ATOM 743 C C . LYS A 1 87 ? -13.551 -3.263 19.677 1.00 94.94 87 LYS A C 1
ATOM 745 O O . LYS A 1 87 ? -14.007 -2.526 20.548 1.00 94.94 87 LYS A O 1
ATOM 750 N N . GLU A 1 88 ? -13.678 -4.585 19.706 1.00 95.81 88 GLU A N 1
ATOM 751 C CA . GLU A 1 88 ? -14.303 -5.328 20.803 1.00 95.81 88 GLU A CA 1
ATOM 752 C C . GLU A 1 88 ? -13.535 -5.142 22.105 1.00 95.81 88 GLU A C 1
ATOM 754 O O . GLU A 1 88 ? -14.137 -4.724 23.086 1.00 95.81 88 GLU A O 1
ATOM 759 N N . MET A 1 89 ? -12.203 -5.263 22.098 1.00 93.88 89 MET A N 1
ATOM 760 C CA . MET A 1 89 ? -11.403 -4.988 23.297 1.00 93.88 89 MET A CA 1
ATOM 761 C C . MET A 1 89 ? -11.634 -3.577 23.852 1.00 93.88 89 MET A C 1
ATOM 763 O O . MET A 1 89 ? -11.713 -3.391 25.066 1.00 93.88 89 MET A O 1
ATOM 767 N N . TYR A 1 90 ? -11.756 -2.568 22.983 1.00 93.38 90 TYR A N 1
ATOM 768 C CA . TYR A 1 90 ? -12.067 -1.205 23.421 1.00 93.38 90 TYR A CA 1
ATOM 769 C C . TYR A 1 90 ? -13.466 -1.091 24.031 1.00 93.38 90 TYR A C 1
ATOM 771 O O . TYR A 1 90 ? -13.639 -0.407 25.044 1.00 93.38 90 TYR A O 1
ATOM 779 N N . ARG A 1 91 ? -14.460 -1.765 23.443 1.00 95.25 91 ARG A N 1
ATOM 780 C CA . ARG A 1 91 ? -15.832 -1.807 23.968 1.00 95.25 91 ARG A CA 1
ATOM 781 C C . ARG A 1 91 ? -15.890 -2.534 25.307 1.00 95.25 91 ARG A C 1
ATOM 783 O O . ARG A 1 91 ? -16.472 -2.000 26.247 1.00 95.25 91 ARG A O 1
ATOM 790 N N . ASP A 1 92 ? -15.243 -3.684 25.418 1.00 93.38 92 ASP A N 1
ATOM 791 C CA . ASP A 1 92 ? -15.204 -4.493 26.633 1.00 93.38 92 ASP A CA 1
ATOM 792 C C . ASP A 1 92 ? -14.505 -3.752 27.762 1.00 93.38 92 ASP A C 1
ATOM 794 O O . ASP A 1 92 ? -15.042 -3.669 28.866 1.00 93.38 92 ASP A O 1
ATOM 798 N N . ARG A 1 93 ? -13.361 -3.113 27.485 1.00 91.88 93 ARG A N 1
ATOM 799 C CA . ARG A 1 93 ? -12.652 -2.306 28.486 1.00 91.88 93 ARG A CA 1
ATOM 800 C C . ARG A 1 93 ? -13.512 -1.139 28.976 1.00 91.88 93 ARG A C 1
ATOM 802 O O . ARG A 1 93 ? -13.531 -0.849 30.172 1.00 91.88 93 ARG A O 1
ATOM 809 N N . ALA A 1 94 ? -14.252 -0.487 28.078 1.00 92.81 94 ALA A N 1
ATOM 810 C CA . ALA A 1 94 ? -15.192 0.568 28.451 1.00 92.81 94 ALA A CA 1
ATOM 811 C C . ALA A 1 94 ? -16.364 0.030 29.293 1.00 92.81 94 ALA A C 1
ATOM 813 O O . ALA A 1 94 ? -16.750 0.670 30.272 1.00 92.81 94 ALA A O 1
ATOM 814 N N . SER A 1 95 ? -16.907 -1.140 28.950 1.00 92.50 95 SER A N 1
ATOM 815 C CA . SER A 1 95 ? -17.988 -1.801 29.691 1.00 92.50 95 SER A CA 1
ATOM 816 C C . SER A 1 95 ? -17.546 -2.244 31.083 1.00 92.50 95 SER A C 1
ATOM 818 O O . SER A 1 95 ? -18.237 -1.951 32.055 1.00 92.50 95 SER A O 1
ATOM 820 N N . GLN A 1 96 ? -16.365 -2.855 31.204 1.00 90.94 96 GLN A N 1
ATOM 821 C CA . GLN A 1 96 ? -15.755 -3.220 32.485 1.00 90.94 96 GLN A CA 1
ATOM 822 C C . GLN A 1 96 ? -15.590 -1.991 33.380 1.00 90.94 96 GLN A C 1
ATOM 824 O O . GLN A 1 96 ? -16.060 -1.991 34.513 1.00 90.94 96 GLN A O 1
ATOM 829 N N . LYS A 1 97 ? -15.033 -0.898 32.839 1.00 91.06 97 LYS A N 1
ATOM 830 C CA . LYS A 1 97 ? -14.868 0.357 33.584 1.00 91.06 97 LYS A CA 1
ATOM 831 C C . LYS A 1 97 ? -16.199 0.925 34.092 1.00 91.06 97 LYS A C 1
ATOM 833 O O . LYS A 1 97 ? -16.245 1.488 35.179 1.00 91.06 97 LYS A O 1
ATOM 838 N N . ARG A 1 98 ? -17.278 0.802 33.312 1.00 91.69 98 ARG A N 1
ATOM 839 C CA . ARG A 1 98 ? -18.628 1.239 33.719 1.00 91.69 98 ARG A CA 1
ATOM 840 C C . ARG A 1 98 ? -19.275 0.303 34.745 1.00 91.69 98 ARG A C 1
ATOM 842 O O . ARG A 1 98 ? -20.155 0.744 35.478 1.00 91.69 98 ARG A O 1
ATOM 849 N N . ALA A 1 99 ? -18.887 -0.970 34.766 1.00 91.00 99 ALA A N 1
ATOM 850 C CA . ALA A 1 99 ? -19.432 -1.976 35.671 1.00 91.00 99 ALA A CA 1
ATOM 851 C C . ALA A 1 99 ? -18.824 -1.912 37.082 1.00 91.00 99 ALA A C 1
ATOM 853 O O . ALA A 1 99 ? -19.488 -2.338 38.026 1.00 91.00 99 ALA A O 1
ATOM 854 N N . CYS A 1 100 ? -17.615 -1.359 37.240 1.00 90.56 100 CYS A N 1
ATOM 855 C CA . CYS A 1 100 ? -16.968 -1.168 38.540 1.00 90.56 100 CYS A CA 1
ATOM 856 C C . CYS A 1 100 ? -17.800 -0.239 39.441 1.00 90.56 100 CYS A C 1
ATOM 858 O O . CYS A 1 100 ? -17.980 0.939 39.126 1.00 90.56 100 CYS A O 1
ATOM 860 N N . LYS A 1 101 ? -18.296 -0.758 40.573 1.00 92.69 101 LYS A N 1
ATOM 861 C CA . LYS A 1 101 ? -19.088 0.017 41.550 1.00 92.69 101 LYS A CA 1
ATOM 862 C C . LYS A 1 101 ? -18.446 0.058 42.931 1.00 92.69 101 LYS A C 1
ATOM 864 O O . LYS A 1 101 ? -18.701 0.991 43.688 1.00 92.69 101 LYS A O 1
ATOM 869 N N . THR A 1 102 ? -17.635 -0.941 43.262 1.00 92.75 102 THR A N 1
ATOM 870 C CA . THR A 1 102 ? -16.947 -1.063 44.549 1.00 92.75 102 THR A CA 1
ATOM 871 C C . THR A 1 102 ? -15.441 -0.826 44.407 1.00 92.75 102 THR A C 1
ATOM 873 O O . THR A 1 102 ? -14.893 -0.846 43.304 1.00 92.75 102 THR A O 1
ATOM 876 N N . ALA A 1 103 ? -14.755 -0.596 45.531 1.00 87.75 103 ALA A N 1
ATOM 877 C CA . ALA A 1 103 ? -13.297 -0.450 45.552 1.00 87.75 103 ALA A CA 1
ATOM 878 C C . ALA A 1 103 ? -12.570 -1.745 45.137 1.00 87.75 103 ALA A C 1
ATOM 880 O O . ALA A 1 103 ? -11.506 -1.685 44.528 1.00 87.75 103 ALA A O 1
ATOM 881 N N . GLU A 1 104 ? -13.167 -2.906 45.421 1.00 89.31 104 GLU A N 1
ATOM 882 C CA . GLU A 1 104 ? -12.640 -4.213 45.017 1.00 89.31 104 GLU A CA 1
ATOM 883 C C . GLU A 1 104 ? -12.722 -4.403 43.493 1.00 89.31 104 GLU A C 1
ATOM 885 O O . GLU A 1 104 ? -11.742 -4.826 42.878 1.00 89.31 104 GLU A O 1
ATOM 890 N N . ASP A 1 105 ? -13.834 -3.998 42.860 1.00 88.56 105 ASP A N 1
ATOM 891 C CA . ASP A 1 105 ? -13.982 -4.037 41.394 1.00 88.56 105 ASP A CA 1
ATOM 892 C C . ASP A 1 105 ? -12.947 -3.149 40.690 1.00 88.56 105 ASP A C 1
ATOM 894 O O . ASP A 1 105 ? -12.451 -3.486 39.612 1.00 88.56 105 ASP A O 1
ATOM 898 N N . LEU A 1 106 ? -12.640 -1.992 41.286 1.00 88.88 106 LEU A N 1
ATOM 899 C CA . LEU A 1 106 ? -11.661 -1.051 40.750 1.00 88.88 106 LEU A CA 1
ATOM 900 C C . LEU A 1 106 ? -10.244 -1.639 40.817 1.00 88.88 106 LEU A C 1
ATOM 902 O O . LEU A 1 106 ? -9.523 -1.600 39.823 1.00 88.88 106 LEU A O 1
ATOM 906 N N . ALA A 1 107 ? -9.880 -2.255 41.946 1.00 89.06 107 ALA A N 1
ATOM 907 C CA . ALA A 1 107 ? -8.585 -2.909 42.116 1.00 89.06 107 ALA A CA 1
ATOM 908 C C . ALA A 1 107 ? -8.390 -4.081 41.133 1.00 89.06 107 ALA A C 1
ATOM 910 O O . ALA A 1 107 ? -7.314 -4.227 40.556 1.00 89.06 107 ALA A O 1
ATOM 911 N N . PHE A 1 108 ? -9.432 -4.883 40.873 1.00 87.62 108 PHE A N 1
ATOM 912 C CA . PHE A 1 108 ? -9.394 -5.934 39.843 1.00 87.62 108 PHE A CA 1
ATOM 913 C C . PHE A 1 108 ? -9.242 -5.367 38.421 1.00 87.62 108 PHE A C 1
ATOM 915 O O . PHE A 1 108 ? -8.506 -5.914 37.592 1.00 87.62 108 PHE A O 1
ATOM 922 N N . PHE A 1 109 ? -9.918 -4.258 38.116 1.00 89.44 109 PHE A N 1
ATOM 923 C CA . PHE A 1 109 ? -9.801 -3.592 36.819 1.00 89.44 109 PHE A CA 1
ATOM 924 C C . PHE A 1 109 ? -8.396 -3.018 36.579 1.00 89.44 109 PHE A C 1
ATOM 926 O O . PHE A 1 109 ? -7.860 -3.149 35.474 1.00 89.44 109 PHE A O 1
ATOM 933 N N . GLU A 1 110 ? -7.790 -2.419 37.603 1.00 89.44 110 GLU A N 1
ATOM 934 C CA . GLU A 1 110 ? -6.409 -1.928 37.566 1.00 89.44 110 GLU A CA 1
ATOM 935 C C . GLU A 1 110 ? -5.409 -3.083 37.441 1.00 89.44 110 GLU A C 1
ATOM 937 O O . GLU A 1 110 ? -4.529 -3.037 36.586 1.00 89.44 110 GLU A O 1
ATOM 942 N N . ALA A 1 111 ? -5.600 -4.173 38.192 1.00 90.06 111 ALA A N 1
ATOM 943 C CA . ALA A 1 111 ? -4.743 -5.356 38.102 1.00 90.06 111 ALA A CA 1
ATOM 944 C C . ALA A 1 111 ? -4.754 -6.010 36.703 1.00 90.06 111 ALA A C 1
ATOM 946 O O . ALA A 1 111 ? -3.737 -6.537 36.266 1.00 90.06 111 ALA A O 1
ATOM 947 N N . SER A 1 112 ? -5.877 -5.943 35.976 1.00 89.50 112 SER A N 1
ATOM 948 C CA . SER A 1 112 ? -6.000 -6.461 34.597 1.00 89.50 112 SER A CA 1
ATOM 949 C C . SER A 1 112 ? -5.483 -5.511 33.503 1.00 89.50 112 SER A C 1
ATOM 951 O O . SER A 1 112 ? -5.617 -5.810 32.314 1.00 89.50 112 SER A O 1
ATOM 953 N N . GLU A 1 113 ? -4.939 -4.340 33.857 1.00 91.31 113 GLU A N 1
ATOM 954 C CA . GLU A 1 113 ? -4.466 -3.359 32.874 1.00 91.31 113 GLU A CA 1
ATOM 955 C C . GLU A 1 113 ? -3.283 -3.872 32.050 1.00 91.31 113 GLU A C 1
ATOM 957 O O . GLU A 1 113 ? -3.254 -3.663 30.834 1.00 91.31 113 GLU A O 1
ATOM 962 N N . GLU A 1 114 ? -2.337 -4.551 32.695 1.00 93.56 114 GLU A N 1
ATOM 963 C CA . GLU A 1 114 ? -1.136 -5.058 32.031 1.00 93.56 114 GLU A CA 1
ATOM 964 C C . GLU A 1 114 ? -1.502 -6.090 30.958 1.00 93.56 114 GLU A C 1
ATOM 966 O O . GLU A 1 114 ? -1.152 -5.912 29.792 1.00 93.56 114 GLU A O 1
ATOM 971 N N . ASP A 1 115 ? -2.339 -7.073 31.304 1.00 92.31 115 ASP A N 1
ATOM 972 C CA . ASP A 1 115 ? -2.860 -8.075 30.367 1.00 92.31 115 ASP A CA 1
ATOM 973 C C . ASP A 1 115 ? -3.573 -7.431 29.167 1.00 92.31 115 ASP A C 1
ATOM 975 O O . ASP A 1 115 ? -3.427 -7.862 28.019 1.00 92.31 115 ASP A O 1
ATOM 979 N N . TYR A 1 116 ? -4.362 -6.378 29.408 1.00 92.06 116 TYR A N 1
ATOM 980 C CA . TYR A 1 116 ? -5.042 -5.640 28.344 1.00 92.06 116 TYR A CA 1
ATOM 981 C C . TYR A 1 116 ? -4.045 -4.927 27.416 1.00 92.06 116 TYR A C 1
ATOM 983 O O . TYR A 1 116 ? -4.208 -4.959 26.190 1.00 92.06 116 TYR A O 1
ATOM 991 N N . ARG A 1 117 ? -3.012 -4.288 27.980 1.00 91.38 117 ARG A N 1
ATOM 992 C CA . ARG A 1 117 ? -1.957 -3.611 27.212 1.00 91.38 117 ARG A CA 1
ATOM 993 C C . ARG A 1 117 ? -1.157 -4.610 26.383 1.00 91.38 117 ARG A C 1
ATOM 995 O O . ARG A 1 117 ? -0.952 -4.361 25.195 1.00 91.38 117 ARG A O 1
ATOM 1002 N N . GLU A 1 118 ? -0.781 -5.745 26.964 1.00 94.94 118 GLU A N 1
ATOM 1003 C CA . GLU A 1 118 ? -0.041 -6.800 26.272 1.00 94.94 118 GLU A CA 1
ATOM 1004 C C . GLU A 1 118 ? -0.838 -7.341 25.077 1.00 94.94 118 GLU A C 1
ATOM 1006 O O . GLU A 1 118 ? -0.343 -7.348 23.946 1.00 94.94 118 GLU A O 1
ATOM 1011 N N . ARG A 1 119 ? -2.113 -7.699 25.286 1.00 93.19 119 ARG A N 1
ATOM 1012 C CA . ARG A 1 119 ? -3.003 -8.154 24.203 1.00 93.19 119 ARG A CA 1
ATOM 1013 C C . ARG A 1 119 ? -3.150 -7.108 23.100 1.00 93.19 119 ARG A C 1
ATOM 1015 O O . ARG A 1 119 ? -3.181 -7.449 21.917 1.00 93.19 119 ARG A O 1
ATOM 1022 N N . LEU A 1 120 ? -3.220 -5.825 23.457 1.00 93.00 120 LEU A N 1
ATOM 1023 C CA . LEU A 1 120 ? -3.345 -4.749 22.477 1.00 93.00 120 LEU A CA 1
ATOM 1024 C C . LEU A 1 120 ? -2.073 -4.593 21.632 1.00 93.00 120 LEU A C 1
ATOM 1026 O O . LEU A 1 120 ? -2.167 -4.397 20.417 1.00 93.00 120 LEU A O 1
ATOM 1030 N N . GLU A 1 121 ? -0.894 -4.694 22.245 1.00 93.81 121 GLU A N 1
ATOM 1031 C CA . GLU A 1 121 ? 0.382 -4.671 21.524 1.00 93.81 121 GLU A CA 1
ATOM 1032 C C . GLU A 1 121 ? 0.539 -5.885 20.600 1.00 93.81 121 GLU A C 1
ATOM 1034 O O . GLU A 1 121 ? 0.932 -5.722 19.441 1.00 93.81 121 GLU A O 1
ATOM 1039 N N . GLN A 1 122 ? 0.123 -7.077 21.039 1.00 94.62 122 GLN A N 1
ATOM 1040 C CA . GLN A 1 122 ? 0.092 -8.273 20.190 1.00 94.62 122 GLN A CA 1
ATOM 1041 C C . GLN A 1 122 ? -0.790 -8.062 18.949 1.00 94.62 122 GLN A C 1
ATOM 1043 O O . GLN A 1 122 ? -0.351 -8.324 17.826 1.00 94.62 122 GLN A O 1
ATOM 1048 N N . ILE A 1 123 ? -1.996 -7.506 19.110 1.00 93.62 123 ILE A N 1
ATOM 1049 C CA . ILE A 1 123 ? -2.892 -7.198 17.982 1.00 93.62 123 ILE A CA 1
ATOM 1050 C C . ILE A 1 123 ? -2.253 -6.177 17.032 1.00 93.62 123 ILE A C 1
ATOM 1052 O O . ILE A 1 123 ? -2.286 -6.358 15.812 1.00 93.62 123 ILE A O 1
ATOM 1056 N N . LYS A 1 124 ? -1.634 -5.107 17.551 1.00 92.88 124 LYS A N 1
ATOM 1057 C CA . LYS A 1 124 ? -0.941 -4.108 16.715 1.00 92.88 124 LYS A CA 1
ATOM 1058 C C . LYS A 1 124 ? 0.200 -4.735 15.917 1.00 92.88 124 LYS A C 1
ATOM 1060 O O . LYS A 1 124 ? 0.340 -4.452 14.722 1.00 92.88 124 LYS A O 1
ATOM 1065 N N . LEU A 1 125 ? 0.994 -5.595 16.552 1.00 94.81 125 LEU A N 1
ATOM 1066 C CA . LEU A 1 125 ? 2.088 -6.308 15.903 1.00 94.81 125 LEU A CA 1
ATOM 1067 C C . LEU A 1 125 ? 1.564 -7.236 14.801 1.00 94.81 125 LEU A C 1
ATOM 1069 O O . LEU A 1 125 ? 2.059 -7.191 13.672 1.00 94.81 125 LEU A O 1
ATOM 1073 N N . GLN A 1 126 ? 0.506 -8.001 15.080 1.00 91.12 126 GLN A N 1
ATOM 1074 C CA . GLN A 1 126 ? -0.149 -8.860 14.094 1.00 91.12 126 GLN A CA 1
ATOM 1075 C C . GLN A 1 126 ? -0.703 -8.058 12.911 1.00 91.12 126 GLN A C 1
ATOM 1077 O O . GLN A 1 126 ? -0.480 -8.448 11.764 1.00 91.12 126 GLN A O 1
ATOM 1082 N N . LYS A 1 127 ? -1.338 -6.902 13.152 1.00 93.19 127 LYS A N 1
ATOM 1083 C CA . LYS A 1 127 ? -1.822 -6.005 12.087 1.00 93.19 127 LYS A CA 1
ATOM 1084 C C . LYS A 1 127 ? -0.678 -5.490 11.220 1.00 93.19 127 LYS A C 1
ATOM 1086 O O . LYS A 1 127 ? -0.769 -5.543 9.996 1.00 93.19 127 LYS A O 1
ATOM 1091 N N . LYS A 1 128 ? 0.427 -5.053 11.830 1.00 95.12 128 LYS A N 1
ATOM 1092 C CA . LYS A 1 128 ? 1.626 -4.596 11.108 1.00 95.12 128 LYS A CA 1
ATOM 1093 C C . LYS A 1 128 ? 2.229 -5.713 10.255 1.00 95.12 128 LYS A C 1
ATOM 1095 O O . LYS A 1 128 ? 2.581 -5.485 9.097 1.00 95.12 128 LYS A O 1
ATOM 1100 N N . ASN A 1 129 ? 2.329 -6.920 10.807 1.00 92.38 129 ASN A N 1
ATOM 1101 C CA . ASN A 1 129 ? 2.862 -8.083 10.105 1.00 92.38 129 ASN A CA 1
ATOM 1102 C C . ASN A 1 129 ? 1.938 -8.529 8.962 1.00 92.38 129 ASN A C 1
ATOM 1104 O O . ASN A 1 129 ? 2.421 -8.798 7.863 1.00 92.38 129 ASN A O 1
ATOM 1108 N N . ASN A 1 130 ? 0.620 -8.563 9.185 1.00 92.81 130 ASN A N 1
ATOM 1109 C CA . ASN A 1 130 ? -0.369 -8.868 8.152 1.00 92.81 130 ASN A CA 1
ATOM 1110 C C . ASN A 1 130 ? -0.332 -7.827 7.021 1.00 92.81 130 ASN A C 1
ATOM 1112 O O . ASN A 1 130 ? -0.232 -8.209 5.861 1.00 92.81 130 ASN A O 1
ATOM 1116 N N . HIS A 1 131 ? -0.272 -6.533 7.347 1.00 92.62 131 HIS A N 1
ATOM 1117 C CA . HIS A 1 131 ? -0.176 -5.463 6.354 1.00 92.62 131 HIS A CA 1
ATOM 1118 C C . HIS A 1 131 ? 1.077 -5.586 5.470 1.00 92.62 131 HIS A C 1
ATOM 1120 O O . HIS A 1 131 ? 0.986 -5.484 4.249 1.00 92.62 131 HIS A O 1
ATOM 1126 N N . LYS A 1 132 ? 2.247 -5.884 6.056 1.00 92.88 132 LYS A N 1
ATOM 1127 C CA . LYS A 1 132 ? 3.476 -6.148 5.283 1.00 92.88 132 LYS A CA 1
ATOM 1128 C C . LYS A 1 132 ? 3.316 -7.334 4.327 1.00 92.88 132 LYS A C 1
ATOM 1130 O O . LYS A 1 132 ? 3.739 -7.257 3.173 1.00 92.88 132 LYS A O 1
ATOM 1135 N N . LYS A 1 133 ? 2.699 -8.423 4.798 1.00 91.50 133 LYS A N 1
ATOM 1136 C CA . LYS A 1 133 ? 2.417 -9.618 3.986 1.00 91.50 133 LYS A CA 1
ATOM 1137 C C . LYS A 1 133 ? 1.458 -9.285 2.841 1.00 91.50 133 LYS A C 1
ATOM 1139 O O . LYS A 1 133 ? 1.746 -9.649 1.708 1.00 91.50 133 LYS A O 1
ATOM 1144 N N . LEU A 1 134 ? 0.383 -8.546 3.120 1.00 93.75 134 LEU A N 1
ATOM 1145 C CA . LEU A 1 134 ? -0.597 -8.116 2.123 1.00 93.75 134 LEU A CA 1
ATOM 1146 C C . LEU A 1 134 ? 0.058 -7.260 1.034 1.00 93.75 134 LEU A C 1
ATOM 1148 O O . LEU A 1 134 ? -0.050 -7.597 -0.140 1.00 93.75 134 LEU A O 1
ATOM 1152 N N . LYS A 1 135 ? 0.842 -6.247 1.426 1.00 94.06 135 LYS A N 1
ATOM 1153 C CA . LYS A 1 135 ? 1.596 -5.397 0.493 1.00 94.06 135 LYS A CA 1
ATOM 1154 C C . LYS A 1 135 ? 2.549 -6.209 -0.387 1.00 94.06 135 LYS A C 1
ATOM 1156 O O . LYS A 1 135 ? 2.734 -5.905 -1.557 1.00 94.06 135 LYS A O 1
ATOM 1161 N N . THR A 1 136 ? 3.168 -7.247 0.173 1.00 92.12 136 THR A N 1
ATOM 1162 C CA . THR A 1 136 ? 4.055 -8.143 -0.585 1.00 92.12 136 THR A CA 1
ATOM 1163 C C . THR A 1 136 ? 3.272 -8.975 -1.604 1.00 92.12 136 THR A C 1
ATOM 1165 O O . THR A 1 136 ? 3.690 -9.081 -2.751 1.00 92.12 136 THR A O 1
ATOM 1168 N N . VAL A 1 137 ? 2.116 -9.523 -1.214 1.00 91.12 137 VAL A N 1
ATOM 1169 C CA . VAL A 1 137 ? 1.225 -10.269 -2.120 1.00 91.12 137 VAL A CA 1
ATOM 1170 C C . VAL A 1 137 ? 0.695 -9.380 -3.247 1.00 91.12 137 VAL A C 1
ATOM 1172 O O . VAL A 1 137 ? 0.632 -9.826 -4.389 1.00 91.12 137 VAL A O 1
ATOM 1175 N N . GLU A 1 138 ? 0.351 -8.126 -2.957 1.00 91.88 138 GLU A N 1
ATOM 1176 C CA . GLU A 1 138 ? -0.098 -7.161 -3.967 1.00 91.88 138 GLU A CA 1
ATOM 1177 C C . GLU A 1 138 ? 0.982 -6.883 -5.011 1.00 91.88 138 GLU A C 1
ATOM 1179 O O . GLU A 1 138 ? 0.699 -7.005 -6.200 1.00 91.88 138 GLU A O 1
ATOM 1184 N N . ARG A 1 139 ? 2.235 -6.670 -4.591 1.00 90.50 139 ARG A N 1
ATOM 1185 C CA . ARG A 1 139 ? 3.365 -6.546 -5.528 1.00 90.50 139 ARG A CA 1
ATOM 1186 C C . ARG A 1 139 ? 3.559 -7.792 -6.395 1.00 90.50 139 ARG A C 1
ATOM 1188 O O . ARG A 1 139 ? 3.830 -7.670 -7.588 1.00 90.50 139 ARG A O 1
ATOM 1195 N N . CYS A 1 140 ? 3.409 -8.994 -5.827 1.00 86.94 140 CYS A N 1
ATOM 1196 C CA . CYS A 1 140 ? 3.468 -10.230 -6.615 1.00 86.94 140 CYS A CA 1
ATOM 1197 C C . CYS A 1 140 ? 2.392 -10.248 -7.713 1.00 86.94 140 CYS A C 1
ATOM 1199 O O . CYS A 1 140 ? 2.693 -10.590 -8.856 1.00 86.94 140 CYS A O 1
ATOM 1201 N N . LEU A 1 141 ? 1.156 -9.867 -7.370 1.00 86.12 141 LEU A N 1
ATOM 1202 C CA . LEU A 1 141 ? 0.034 -9.826 -8.311 1.00 86.12 141 LEU A CA 1
ATOM 1203 C C . LEU A 1 141 ? 0.239 -8.769 -9.397 1.00 86.12 141 LEU A C 1
ATOM 1205 O O . LEU A 1 141 ? 0.031 -9.068 -10.568 1.00 86.12 141 LEU A O 1
ATOM 1209 N N . GLU A 1 142 ? 0.677 -7.565 -9.028 1.00 86.50 142 GLU A N 1
ATOM 1210 C CA . GLU A 1 142 ? 0.982 -6.481 -9.969 1.00 86.50 142 GLU A CA 1
ATOM 1211 C C . GLU A 1 142 ? 2.053 -6.906 -10.977 1.00 86.50 142 GLU A C 1
ATOM 1213 O O . GLU A 1 142 ? 1.893 -6.705 -12.181 1.00 86.50 142 GLU A O 1
ATOM 1218 N N . ARG A 1 143 ? 3.119 -7.562 -10.505 1.00 82.81 143 ARG A N 1
ATOM 1219 C CA . ARG A 1 143 ? 4.200 -8.030 -11.376 1.00 82.81 143 ARG A CA 1
ATOM 1220 C C . ARG A 1 143 ? 3.776 -9.160 -12.300 1.00 82.81 143 ARG A C 1
ATOM 1222 O O . ARG A 1 143 ? 4.160 -9.165 -13.462 1.00 82.81 143 ARG A O 1
ATOM 1229 N N . ASP A 1 144 ? 3.021 -10.132 -11.799 1.00 76.88 144 ASP A N 1
ATOM 1230 C CA . ASP A 1 144 ? 2.550 -11.239 -12.634 1.00 76.88 144 ASP A CA 1
ATOM 1231 C C . ASP A 1 144 ? 1.394 -10.843 -13.565 1.00 76.88 144 ASP A C 1
ATOM 1233 O O . ASP A 1 144 ? 1.186 -11.518 -14.573 1.00 76.88 144 ASP A O 1
ATOM 1237 N N . GLY A 1 145 ? 0.676 -9.757 -13.259 1.00 67.06 145 GLY A N 1
ATOM 1238 C CA . GLY A 1 145 ? -0.351 -9.162 -14.117 1.00 67.06 145 GLY A CA 1
ATOM 1239 C C . GLY A 1 145 ? 0.178 -8.157 -15.149 1.00 67.06 145 GLY A C 1
ATOM 1240 O O . GLY A 1 145 ? -0.528 -7.856 -16.110 1.00 67.06 145 GLY A O 1
ATOM 1241 N N . SER A 1 146 ? 1.402 -7.644 -14.988 1.00 63.59 146 SER A N 1
ATOM 1242 C CA . SER A 1 146 ? 2.011 -6.663 -15.895 1.00 63.59 146 SER A CA 1
ATOM 1243 C C . SER A 1 146 ? 2.867 -7.330 -16.976 1.00 63.59 146 SER A C 1
ATOM 1245 O O . SER A 1 146 ? 3.773 -8.110 -16.688 1.00 63.59 146 SER A O 1
ATOM 1247 N N . THR A 1 147 ? 2.639 -6.976 -18.244 1.00 52.34 147 THR A N 1
ATOM 1248 C CA . THR A 1 147 ? 3.459 -7.434 -19.382 1.00 52.34 147 THR A CA 1
ATOM 1249 C C . THR A 1 147 ? 4.819 -6.734 -19.473 1.00 52.34 147 THR A C 1
ATOM 1251 O O . THR A 1 147 ? 5.666 -7.166 -20.249 1.00 52.34 147 THR A O 1
ATOM 1254 N N . LEU A 1 148 ? 5.045 -5.660 -18.706 1.00 46.00 148 LEU A N 1
ATOM 1255 C CA . LEU A 1 148 ? 6.258 -4.833 -18.788 1.00 46.00 148 LEU A CA 1
ATOM 1256 C C . LEU A 1 148 ? 7.477 -5.480 -18.106 1.00 46.00 148 LEU A C 1
ATOM 1258 O O . LEU A 1 148 ? 8.599 -5.313 -18.577 1.00 46.00 148 LEU A O 1
ATOM 1262 N N . ASP A 1 149 ? 7.275 -6.282 -17.056 1.00 48.78 149 ASP A N 1
ATOM 1263 C CA . ASP A 1 149 ? 8.370 -6.988 -16.363 1.00 48.78 149 ASP A CA 1
ATOM 1264 C C . ASP A 1 149 ? 8.813 -8.276 -17.090 1.00 48.78 149 ASP A C 1
ATOM 1266 O O . ASP A 1 149 ? 9.833 -8.878 -16.739 1.00 48.78 149 ASP A O 1
ATOM 1270 N N . ALA A 1 150 ? 8.104 -8.669 -18.156 1.00 51.72 150 ALA A N 1
ATOM 1271 C CA . ALA A 1 150 ? 8.499 -9.776 -19.023 1.00 51.72 150 ALA A CA 1
ATOM 1272 C C . ALA A 1 150 ? 9.850 -9.507 -19.718 1.00 51.72 150 ALA A C 1
ATOM 1274 O O . ALA A 1 150 ? 10.629 -10.434 -19.928 1.00 51.72 150 ALA A O 1
ATOM 1275 N N . GLU A 1 151 ? 10.197 -8.246 -20.009 1.00 47.78 151 GLU A N 1
ATOM 1276 C CA . GLU A 1 151 ? 11.462 -7.895 -20.678 1.00 47.78 151 GLU A CA 1
ATOM 1277 C C . GLU A 1 151 ? 12.721 -8.265 -19.867 1.00 47.78 151 GLU A C 1
ATOM 1279 O O . GLU A 1 151 ? 13.779 -8.521 -20.450 1.00 47.78 151 GLU A O 1
ATOM 1284 N N . LEU A 1 152 ? 12.624 -8.343 -18.531 1.00 48.16 152 LEU A N 1
ATOM 1285 C CA . LEU A 1 152 ? 13.712 -8.813 -17.662 1.00 48.16 152 LEU A CA 1
ATOM 1286 C C . LEU A 1 152 ? 13.829 -10.346 -17.651 1.00 48.16 152 LEU A C 1
ATOM 1288 O O . LEU A 1 152 ? 14.947 -10.860 -17.584 1.00 48.16 152 LEU A O 1
ATOM 1292 N N . GLU A 1 153 ? 12.709 -11.069 -17.764 1.00 49.50 153 GLU A N 1
ATOM 1293 C CA . GLU A 1 153 ? 12.674 -12.541 -17.833 1.00 49.50 153 GLU A CA 1
ATOM 1294 C C . GLU A 1 153 ? 13.296 -13.086 -19.131 1.00 49.50 153 GLU A C 1
ATOM 1296 O O . GLU A 1 153 ? 13.884 -14.166 -19.117 1.00 49.50 153 GLU A O 1
ATOM 1301 N N . TYR A 1 154 ? 13.245 -12.333 -20.237 1.00 46.38 154 TYR A N 1
ATOM 1302 C CA . TYR A 1 154 ? 13.757 -12.777 -21.544 1.00 46.38 154 TYR A CA 1
ATOM 1303 C C . TYR A 1 154 ? 15.240 -12.468 -21.819 1.00 46.38 154 TYR A C 1
ATOM 1305 O O . TYR A 1 154 ? 15.780 -12.951 -22.815 1.00 46.38 154 TYR A O 1
ATOM 1313 N N . ARG A 1 155 ? 15.945 -11.699 -20.972 1.00 46.59 155 ARG A N 1
ATOM 1314 C CA . ARG A 1 155 ? 17.364 -11.351 -21.228 1.00 46.59 155 ARG A CA 1
ATOM 1315 C C . ARG A 1 155 ? 18.368 -12.452 -20.892 1.00 46.59 155 ARG A C 1
ATOM 1317 O O . ARG A 1 155 ? 19.497 -12.388 -21.374 1.00 46.59 155 ARG A O 1
ATOM 1324 N N . ILE A 1 156 ? 17.999 -13.442 -20.080 1.00 42.78 156 ILE A N 1
ATOM 1325 C CA . ILE A 1 156 ? 18.867 -14.580 -19.755 1.00 42.78 156 ILE A CA 1
ATOM 1326 C C . ILE A 1 156 ? 18.018 -15.852 -19.830 1.00 42.78 156 ILE A C 1
ATOM 1328 O O . ILE A 1 156 ? 17.247 -16.108 -18.905 1.00 42.78 156 ILE A O 1
ATOM 1332 N N . PRO A 1 157 ? 18.145 -16.660 -20.898 1.00 37.97 157 PRO A N 1
ATOM 1333 C CA . PRO A 1 157 ? 17.530 -17.976 -20.941 1.00 37.97 157 PRO A CA 1
ATOM 1334 C C . PRO A 1 157 ? 18.079 -18.792 -19.772 1.00 37.97 157 PRO A C 1
ATOM 1336 O O . PRO A 1 157 ? 19.266 -19.119 -19.737 1.00 37.97 157 PRO A O 1
ATOM 1339 N N . VAL A 1 158 ? 17.229 -19.095 -18.792 1.00 42.56 158 VAL A N 1
ATOM 1340 C CA . VAL A 1 158 ? 17.562 -20.048 -17.732 1.00 42.56 158 VAL A CA 1
ATOM 1341 C C . VAL A 1 158 ? 17.535 -21.432 -18.378 1.00 42.56 158 VAL A C 1
ATOM 1343 O O . VAL A 1 158 ? 16.520 -22.126 -18.36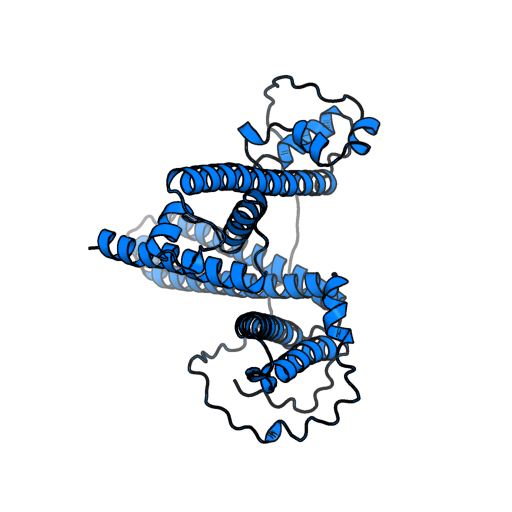7 1.00 42.56 158 VAL A O 1
ATOM 1346 N N . GLY A 1 159 ? 18.646 -21.800 -19.021 1.00 37.41 159 GLY A N 1
ATOM 1347 C CA . GLY A 1 159 ? 18.951 -23.193 -19.324 1.00 37.41 159 GLY A CA 1
ATOM 1348 C C . GLY A 1 159 ? 18.930 -24.006 -18.030 1.00 37.41 159 GLY A C 1
ATOM 1349 O O . GLY A 1 159 ? 19.101 -23.439 -16.948 1.00 37.41 159 GLY A O 1
ATOM 1350 N N . ASN A 1 160 ? 18.646 -25.309 -18.151 1.00 44.12 160 ASN A N 1
ATOM 1351 C CA . ASN A 1 160 ? 18.517 -26.244 -17.030 1.00 44.12 160 ASN A CA 1
ATOM 1352 C C . ASN A 1 160 ? 19.516 -25.926 -15.912 1.00 44.12 160 ASN A C 1
ATOM 1354 O O . ASN A 1 160 ? 20.689 -25.690 -16.176 1.00 44.12 160 ASN A O 1
ATOM 1358 N N . MET A 1 161 ? 18.993 -25.870 -14.686 1.00 47.03 161 MET A N 1
ATOM 1359 C CA . MET A 1 161 ? 19.626 -25.420 -13.440 1.00 47.03 161 MET A CA 1
ATOM 1360 C C . MET A 1 161 ? 20.828 -26.296 -13.012 1.00 47.03 161 MET A C 1
ATOM 1362 O O . MET A 1 161 ? 20.842 -26.8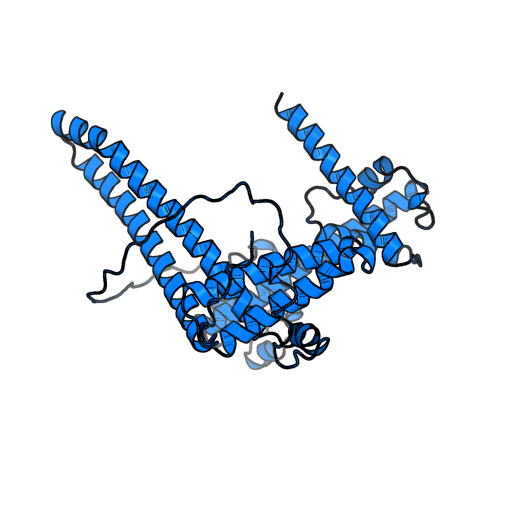22 -11.899 1.00 47.03 161 MET A O 1
ATOM 1366 N N . ASP A 1 162 ? 21.817 -26.470 -13.885 1.00 41.16 162 ASP A N 1
ATOM 1367 C CA . ASP A 1 162 ? 22.971 -27.357 -13.721 1.00 41.16 162 ASP A CA 1
ATOM 1368 C C . ASP A 1 162 ? 24.165 -26.633 -13.049 1.00 41.16 162 ASP A C 1
ATOM 1370 O O . ASP A 1 162 ? 25.028 -27.276 -12.451 1.00 41.16 162 ASP A O 1
ATOM 1374 N N . ASP A 1 163 ? 24.154 -25.293 -12.996 1.00 42.94 163 ASP A N 1
ATOM 1375 C CA . ASP A 1 163 ? 25.215 -24.452 -12.403 1.00 42.94 163 ASP A CA 1
ATOM 1376 C C . ASP A 1 163 ? 24.979 -24.078 -10.919 1.00 42.94 163 ASP A C 1
ATOM 1378 O O . ASP A 1 163 ? 25.325 -22.993 -10.444 1.00 42.94 163 ASP A O 1
ATOM 1382 N N . LEU A 1 164 ? 24.397 -24.981 -10.124 1.00 46.28 164 LEU A N 1
ATOM 1383 C CA . LEU A 1 164 ? 24.324 -24.822 -8.657 1.00 46.28 164 LEU A CA 1
ATOM 1384 C C . LEU A 1 164 ? 25.626 -25.221 -7.939 1.00 46.28 164 LEU A C 1
ATOM 1386 O O . LEU A 1 164 ? 25.775 -24.977 -6.740 1.00 46.28 164 LEU A O 1
ATOM 1390 N N . THR A 1 165 ? 26.580 -25.813 -8.656 1.00 41.31 165 THR A N 1
ATOM 1391 C CA . THR A 1 165 ? 27.804 -26.386 -8.078 1.00 41.31 165 THR A CA 1
ATOM 1392 C C . THR A 1 165 ? 28.809 -25.325 -7.607 1.00 41.31 165 THR A C 1
ATOM 1394 O O . THR A 1 165 ? 29.589 -25.584 -6.690 1.00 41.31 165 THR A O 1
ATOM 1397 N N . GLU A 1 166 ? 28.772 -24.112 -8.168 1.00 40.94 166 GLU A N 1
ATOM 1398 C CA . GLU A 1 166 ? 29.734 -23.044 -7.841 1.00 40.94 166 GLU A CA 1
ATOM 1399 C C . GLU A 1 166 ? 29.303 -22.145 -6.669 1.00 40.94 166 GLU A C 1
ATOM 1401 O O . GLU A 1 166 ? 30.143 -21.520 -6.027 1.00 40.94 166 GLU A O 1
ATOM 1406 N N . VAL A 1 167 ? 28.012 -22.110 -6.315 1.00 42.53 167 VAL A N 1
ATOM 1407 C CA . VAL A 1 167 ? 27.491 -21.240 -5.235 1.00 42.53 167 VAL A CA 1
ATOM 1408 C C . VAL A 1 167 ? 27.752 -21.817 -3.837 1.00 42.53 167 VAL A C 1
ATOM 1410 O O . VAL A 1 167 ? 27.728 -21.087 -2.850 1.00 42.53 167 VAL A O 1
ATOM 1413 N N . ALA A 1 168 ? 28.056 -23.112 -3.731 1.00 39.19 168 ALA A N 1
ATOM 1414 C CA . ALA A 1 168 ? 28.321 -23.779 -2.456 1.00 39.19 168 ALA A CA 1
ATOM 1415 C C . ALA A 1 168 ? 29.657 -23.381 -1.791 1.00 39.19 168 ALA A C 1
ATOM 1417 O O . ALA A 1 168 ? 29.917 -23.825 -0.675 1.00 39.19 168 ALA A O 1
ATOM 1418 N N . ARG A 1 169 ? 30.511 -22.583 -2.455 1.00 36.09 169 ARG A N 1
ATOM 1419 C CA . ARG A 1 169 ? 31.870 -22.259 -1.978 1.00 36.09 169 ARG A CA 1
ATOM 1420 C C . ARG A 1 169 ? 32.061 -20.837 -1.433 1.00 36.09 169 ARG A C 1
ATOM 1422 O O . ARG A 1 169 ? 33.129 -20.559 -0.902 1.00 36.09 169 ARG A O 1
ATOM 1429 N N . ASP A 1 170 ? 31.063 -19.956 -1.532 1.00 37.59 170 ASP A N 1
ATOM 1430 C CA . ASP A 1 170 ? 31.168 -18.581 -1.017 1.00 37.59 170 ASP A CA 1
ATOM 1431 C C . ASP A 1 170 ? 30.731 -18.522 0.462 1.00 37.59 170 ASP A C 1
ATOM 1433 O O . ASP A 1 170 ? 29.537 -18.457 0.772 1.00 37.59 170 ASP A O 1
ATOM 1437 N N . GLU A 1 171 ? 31.689 -18.516 1.394 1.00 39.84 171 GLU A N 1
ATOM 1438 C CA . GLU A 1 171 ? 31.433 -18.119 2.786 1.00 39.84 171 GLU A CA 1
ATOM 1439 C C . GLU A 1 171 ? 31.299 -16.589 2.878 1.00 39.84 171 GLU A C 1
ATOM 1441 O O . GLU A 1 171 ? 32.198 -15.847 2.484 1.00 39.84 171 GLU A O 1
ATOM 1446 N N . VAL A 1 172 ? 30.173 -16.093 3.408 1.00 35.72 172 VAL A N 1
ATOM 1447 C CA . VAL A 1 172 ? 29.920 -14.652 3.591 1.00 35.72 172 VAL A CA 1
ATOM 1448 C C . VAL A 1 172 ? 29.403 -14.362 5.004 1.00 35.72 172 VAL A C 1
ATOM 1450 O O . VAL A 1 172 ? 28.515 -15.052 5.509 1.00 35.72 172 VAL A O 1
ATOM 1453 N N . LEU A 1 173 ? 29.959 -13.301 5.606 1.00 30.23 173 LEU A N 1
ATOM 1454 C CA . LEU A 1 173 ? 29.725 -12.795 6.965 1.00 30.23 173 LEU A CA 1
ATOM 1455 C C . LEU A 1 173 ? 28.239 -12.651 7.368 1.00 30.23 173 LEU A C 1
ATOM 1457 O O . LEU A 1 173 ? 27.371 -12.260 6.582 1.00 30.23 173 LEU A O 1
ATOM 1461 N N . GLY A 1 174 ? 27.975 -12.965 8.642 1.00 26.45 174 GLY A N 1
ATOM 1462 C CA . GLY A 1 174 ? 26.650 -13.063 9.260 1.00 26.45 174 GLY A CA 1
ATOM 1463 C C . GLY A 1 174 ? 25.875 -11.744 9.390 1.00 26.45 174 GLY A C 1
ATOM 1464 O O . GLY A 1 174 ? 26.443 -10.670 9.552 1.00 26.45 174 GLY A O 1
ATOM 1465 N N . ASN A 1 175 ? 24.541 -11.854 9.339 1.00 33.09 175 ASN A N 1
ATOM 1466 C CA . ASN A 1 175 ? 23.588 -10.751 9.515 1.00 33.09 175 ASN A CA 1
ATOM 1467 C C . ASN A 1 175 ? 23.289 -10.527 11.025 1.00 33.09 175 ASN A C 1
ATOM 1469 O O . ASN A 1 175 ? 22.874 -11.492 11.670 1.00 33.09 175 ASN A O 1
ATOM 1473 N N . PRO A 1 176 ? 23.417 -9.296 11.568 1.00 31.59 176 PRO A N 1
ATOM 1474 C CA . PRO A 1 176 ? 23.159 -8.964 12.980 1.00 31.59 176 PRO A CA 1
ATOM 1475 C C . PRO A 1 176 ? 21.692 -8.968 13.464 1.00 31.59 176 PRO A C 1
ATOM 1477 O O . PRO A 1 176 ? 21.460 -8.758 14.651 1.00 31.59 176 PRO A O 1
ATOM 1480 N N . HIS A 1 177 ? 20.686 -9.178 12.607 1.00 29.33 177 HIS A N 1
ATOM 1481 C CA . HIS A 1 177 ? 19.269 -9.001 12.980 1.00 29.33 177 HIS A CA 1
ATOM 1482 C C . HIS A 1 177 ? 18.397 -10.245 12.747 1.00 29.33 177 HIS A C 1
ATOM 1484 O O . HIS A 1 177 ? 17.445 -10.218 11.968 1.00 29.33 177 HIS A O 1
ATOM 1490 N N . ARG A 1 178 ? 18.690 -11.352 13.442 1.00 31.28 178 ARG A N 1
ATOM 1491 C CA . ARG A 1 178 ? 17.726 -12.454 13.620 1.00 31.28 178 ARG A CA 1
ATOM 1492 C C . ARG A 1 178 ? 17.027 -12.303 14.969 1.00 31.28 178 ARG A C 1
ATOM 1494 O O . ARG A 1 178 ? 17.667 -12.476 15.998 1.00 31.28 178 ARG A O 1
ATOM 1501 N N . GLN A 1 179 ? 15.725 -12.037 14.950 1.00 32.47 179 GLN A N 1
ATOM 1502 C CA . GLN A 1 179 ? 14.835 -12.423 16.042 1.00 32.47 179 GLN A CA 1
ATOM 1503 C C . GLN A 1 179 ? 13.946 -13.562 15.545 1.00 32.47 179 GLN A C 1
ATOM 1505 O O . GLN A 1 179 ? 13.437 -13.539 14.423 1.00 32.47 179 GLN A O 1
ATOM 1510 N N . THR A 1 180 ? 13.901 -14.600 16.364 1.00 33.81 180 THR A N 1
ATOM 1511 C CA . THR A 1 180 ? 13.174 -15.854 16.204 1.00 33.81 180 THR A CA 1
ATOM 1512 C C . THR A 1 180 ? 11.699 -15.589 16.484 1.00 33.81 180 THR A C 1
ATOM 1514 O O . THR A 1 180 ? 11.394 -15.065 17.549 1.00 33.81 180 THR A O 1
ATOM 1517 N N . GLU A 1 181 ? 10.789 -15.955 15.584 1.00 33.56 181 GLU A N 1
ATOM 1518 C CA . GLU A 1 181 ? 9.370 -16.059 15.936 1.00 33.56 181 GLU A CA 1
ATOM 1519 C C . GLU A 1 181 ? 8.853 -17.442 15.564 1.00 33.56 181 GLU A C 1
ATOM 1521 O O . GLU A 1 181 ? 9.102 -17.963 14.472 1.00 33.56 181 GLU A O 1
ATOM 1526 N N . ASP A 1 182 ? 8.223 -18.024 16.574 1.00 27.81 182 ASP A N 1
ATOM 1527 C CA . ASP A 1 182 ? 7.837 -19.410 16.720 1.00 27.81 182 ASP A CA 1
ATOM 1528 C C . ASP A 1 182 ? 6.436 -19.670 16.146 1.00 27.81 182 ASP A C 1
ATOM 1530 O O . ASP A 1 182 ? 5.676 -18.763 15.802 1.00 27.81 182 ASP A O 1
ATOM 1534 N N . LEU A 1 183 ? 6.143 -20.959 16.036 1.00 38.88 183 LEU A N 1
ATOM 1535 C CA . LEU A 1 183 ? 4.903 -21.608 15.617 1.00 38.88 183 LEU A CA 1
ATOM 1536 C C . LEU A 1 183 ? 3.653 -21.142 16.415 1.00 38.88 183 LEU A C 1
ATOM 1538 O O . LEU A 1 183 ? 3.798 -20.602 17.504 1.00 38.88 183 LEU A O 1
ATOM 1542 N N . VAL A 1 184 ? 2.450 -21.511 15.922 1.00 29.42 184 VAL A N 1
ATOM 1543 C CA . VAL A 1 184 ? 1.120 -21.639 16.601 1.00 29.42 184 VAL A CA 1
ATOM 1544 C C . VAL A 1 184 ? 0.052 -20.676 16.048 1.00 29.42 184 VAL A C 1
ATOM 1546 O O . VAL A 1 184 ? 0.248 -19.471 16.061 1.00 29.42 184 VAL A O 1
ATOM 1549 N N . VAL A 1 185 ? -1.156 -21.064 15.616 1.00 27.67 185 VAL A N 1
ATOM 1550 C CA . VAL A 1 185 ? -1.819 -22.306 15.154 1.00 27.67 185 VAL A CA 1
ATOM 1551 C C . VAL A 1 185 ? -3.226 -21.872 14.703 1.00 27.67 185 VAL A C 1
ATOM 1553 O O . VAL A 1 185 ? -3.762 -20.868 15.165 1.00 27.67 185 VAL A O 1
ATOM 1556 N N . SER A 1 186 ? -3.804 -22.639 13.781 1.00 35.53 186 SER A N 1
ATOM 1557 C CA . SER A 1 186 ? -5.201 -22.581 13.348 1.00 35.53 186 SER A CA 1
ATOM 1558 C C . SER A 1 186 ? -6.215 -22.746 14.484 1.00 35.53 186 SER A C 1
ATOM 1560 O O . SER A 1 186 ? -6.154 -23.740 15.193 1.00 35.53 186 SER A O 1
ATOM 1562 N N . GLN A 1 187 ? -7.209 -21.861 14.537 1.00 30.50 187 GLN A N 1
ATOM 1563 C CA . GLN A 1 187 ? -8.608 -22.027 14.986 1.00 30.50 187 GLN A CA 1
ATOM 1564 C C . GLN A 1 187 ? -9.112 -20.585 15.140 1.00 30.50 187 GLN A C 1
ATOM 1566 O O . GLN A 1 187 ? -8.447 -19.775 15.764 1.00 30.50 187 GLN A O 1
ATOM 1571 N N . VAL A 1 188 ? -10.151 -20.123 14.451 1.00 27.50 188 VAL A N 1
ATOM 1572 C CA . VAL A 1 188 ? -11.553 -20.470 14.679 1.00 27.50 188 VAL A CA 1
ATOM 1573 C C . VAL A 1 188 ? -12.338 -20.131 13.403 1.00 27.50 188 VAL A C 1
ATOM 1575 O O . VAL A 1 188 ? -12.212 -19.039 12.855 1.00 27.50 188 VAL A O 1
ATOM 1578 N N . ILE A 1 189 ? -13.146 -21.080 12.935 1.00 34.53 189 ILE A N 1
ATOM 1579 C CA . ILE A 1 189 ? -14.332 -20.837 12.105 1.00 34.53 189 ILE A CA 1
ATOM 1580 C C . ILE A 1 189 ? -15.495 -21.358 12.944 1.00 34.53 189 ILE A C 1
ATOM 1582 O O . ILE A 1 189 ? -15.370 -22.479 13.440 1.00 34.53 189 ILE A O 1
ATOM 1586 N N . SER A 1 190 ? -16.584 -20.597 13.080 1.00 29.06 190 SER A N 1
ATOM 1587 C CA . SER A 1 190 ? -17.984 -21.065 12.989 1.00 29.06 190 SER A CA 1
ATOM 1588 C C . SER A 1 190 ? -18.966 -19.910 13.238 1.00 29.06 190 SER A C 1
ATOM 1590 O O . SER A 1 190 ? -18.703 -19.088 14.107 1.00 29.06 190 SER A O 1
ATOM 1592 N N . GLU A 1 191 ? -20.073 -19.942 12.478 1.00 28.58 191 GLU A N 1
ATOM 1593 C CA . GLU A 1 191 ? -21.391 -19.290 12.691 1.00 28.58 191 GLU A CA 1
ATOM 1594 C C . GLU A 1 191 ? -21.439 -17.756 12.485 1.00 28.58 191 GLU A C 1
ATOM 1596 O O . GLU A 1 191 ? -20.757 -17.007 13.170 1.00 28.58 191 GLU A O 1
ATOM 1601 N N . ASP A 1 192 ? -22.014 -17.199 11.409 1.00 24.41 192 ASP A N 1
ATOM 1602 C CA . ASP A 1 192 ? -23.383 -17.202 10.834 1.00 24.41 192 ASP A CA 1
ATOM 1603 C C . ASP A 1 192 ? -24.331 -16.151 11.466 1.00 24.41 192 ASP A C 1
ATOM 1605 O O . ASP A 1 192 ? -24.296 -15.914 12.670 1.00 24.41 192 ASP A O 1
ATOM 1609 N N . ILE A 1 193 ? -25.200 -15.592 10.606 1.00 26.20 193 ILE A N 1
ATOM 1610 C CA . ILE A 1 193 ? -26.485 -14.909 10.884 1.00 26.20 193 ILE A CA 1
ATOM 1611 C C . ILE A 1 193 ? -26.531 -13.348 10.917 1.00 26.20 193 ILE A C 1
ATOM 1613 O O . ILE A 1 193 ? -26.258 -12.686 11.914 1.00 26.20 193 ILE A O 1
ATOM 1617 N N . THR A 1 194 ? -26.943 -12.829 9.745 1.00 26.19 194 THR A N 1
ATOM 1618 C CA . THR A 1 194 ? -28.014 -11.849 9.400 1.00 26.19 194 THR A CA 1
ATOM 1619 C C . THR A 1 194 ? -28.032 -10.371 9.845 1.00 26.19 194 THR A C 1
ATOM 1621 O O . THR A 1 194 ? -28.114 -10.043 11.023 1.00 26.19 194 THR A O 1
ATOM 1624 N N . ASP A 1 195 ? -28.188 -9.549 8.797 1.00 26.36 195 ASP A N 1
ATOM 1625 C CA . ASP A 1 195 ? -29.217 -8.519 8.550 1.00 26.36 195 ASP A CA 1
ATOM 1626 C C . ASP A 1 195 ? -29.091 -7.041 8.973 1.00 26.36 195 ASP A C 1
ATOM 1628 O O . ASP A 1 195 ? -28.825 -6.667 10.110 1.00 26.36 195 ASP A O 1
ATOM 1632 N N . GLU A 1 196 ? -29.407 -6.252 7.932 1.00 26.48 196 GLU A N 1
ATOM 1633 C CA . GLU A 1 196 ? -30.100 -4.964 7.833 1.00 26.48 196 GLU A CA 1
ATOM 1634 C C . GLU A 1 196 ? -29.551 -3.712 8.527 1.00 26.48 196 GLU A C 1
ATOM 1636 O O . GLU A 1 196 ? -29.553 -3.548 9.744 1.00 26.48 196 GLU A O 1
ATOM 1641 N N . ILE A 1 197 ? -29.239 -2.723 7.681 1.00 22.95 197 ILE A N 1
ATOM 1642 C CA . ILE A 1 197 ? -29.272 -1.304 8.032 1.00 22.95 197 ILE A CA 1
ATOM 1643 C C . ILE A 1 197 ? -30.236 -0.616 7.062 1.00 22.95 197 ILE A C 1
ATOM 1645 O O . ILE A 1 197 ? -30.028 -0.632 5.848 1.00 22.95 197 ILE A O 1
ATOM 1649 N N . ALA A 1 198 ? -31.286 -0.024 7.630 1.00 24.56 198 ALA A N 1
ATOM 1650 C CA . ALA A 1 198 ? -32.179 0.919 6.976 1.00 24.56 198 ALA A CA 1
ATOM 1651 C C . ALA A 1 198 ? -31.576 2.339 6.937 1.00 24.56 198 ALA A C 1
ATOM 1653 O O . ALA A 1 198 ? -30.701 2.676 7.734 1.00 24.56 198 ALA A O 1
ATOM 1654 N N . ALA A 1 199 ? -32.111 3.104 5.981 1.00 28.16 199 ALA A N 1
ATOM 1655 C CA . ALA A 1 199 ? -32.059 4.543 5.678 1.00 28.16 199 ALA A CA 1
ATOM 1656 C C . ALA A 1 199 ? -31.775 5.506 6.863 1.00 28.16 199 ALA A C 1
ATOM 1658 O O . ALA A 1 199 ? -32.013 5.175 8.017 1.00 28.16 199 ALA A O 1
ATOM 1659 N N . ASP A 1 200 ? -31.292 6.738 6.689 1.00 24.98 200 ASP A N 1
ATOM 1660 C CA . ASP A 1 200 ? -31.623 7.759 5.685 1.00 24.98 200 ASP A CA 1
ATOM 1661 C C . ASP A 1 200 ? -30.592 8.903 5.802 1.00 24.98 200 ASP A C 1
ATOM 1663 O O . ASP A 1 200 ? -30.106 9.171 6.906 1.00 24.98 200 ASP A O 1
ATOM 1667 N N . VAL A 1 201 ? -30.303 9.626 4.715 1.00 26.58 201 VAL A N 1
ATOM 1668 C CA . VAL A 1 201 ? -29.715 10.978 4.792 1.00 26.58 201 VAL A CA 1
ATOM 1669 C C . VAL A 1 201 ? -30.428 11.880 3.790 1.00 26.58 201 VAL A C 1
ATOM 1671 O O . VAL A 1 201 ? -30.327 11.682 2.580 1.00 26.58 201 VAL A O 1
ATOM 1674 N N . GLU A 1 202 ? -31.133 12.874 4.332 1.00 28.80 202 GLU A N 1
ATOM 1675 C CA . GLU A 1 202 ? -31.716 14.000 3.607 1.00 28.80 202 GLU A CA 1
ATOM 1676 C C . GLU A 1 202 ? -30.637 14.866 2.937 1.00 28.80 202 GLU A C 1
ATOM 1678 O O . GLU A 1 202 ? -29.739 15.417 3.576 1.00 28.80 202 GLU A O 1
ATOM 1683 N N . ASP A 1 203 ? -30.775 14.937 1.619 1.00 36.00 203 ASP A N 1
ATOM 1684 C CA . ASP A 1 203 ? -30.801 16.106 0.737 1.00 36.00 203 ASP A CA 1
ATOM 1685 C C . ASP A 1 203 ? -30.299 17.474 1.251 1.00 36.00 203 ASP A C 1
ATOM 1687 O O . ASP A 1 203 ? -30.822 18.031 2.220 1.00 36.00 203 ASP A O 1
ATOM 1691 N N . ARG A 1 204 ? -29.370 18.072 0.482 1.00 30.95 204 ARG A N 1
ATOM 1692 C CA . ARG A 1 204 ? -29.327 19.517 0.180 1.00 30.95 204 ARG A CA 1
ATOM 1693 C C . ARG A 1 204 ? -28.629 19.800 -1.162 1.00 30.95 204 ARG A C 1
ATOM 1695 O O . ARG A 1 204 ? -27.422 19.595 -1.309 1.00 30.95 204 ARG A O 1
ATOM 1702 N N . ASP A 1 205 ? -29.421 20.365 -2.071 1.00 36.25 205 ASP A N 1
ATOM 1703 C CA . ASP A 1 205 ? -29.130 21.048 -3.344 1.00 36.25 205 ASP A CA 1
ATOM 1704 C C . ASP A 1 205 ? -27.824 21.875 -3.372 1.00 36.25 205 ASP A C 1
ATOM 1706 O O . ASP A 1 205 ? -27.516 22.620 -2.442 1.00 36.25 205 ASP A O 1
ATOM 1710 N N . ALA A 1 206 ? -26.917 21.691 -4.341 1.00 36.72 206 ALA A N 1
ATOM 1711 C CA . ALA A 1 206 ? -26.953 21.986 -5.788 1.00 36.72 206 ALA A CA 1
ATOM 1712 C C . ALA A 1 206 ? -26.558 23.441 -6.132 1.00 36.72 206 ALA A C 1
ATOM 1714 O O . ALA A 1 206 ? -27.289 24.394 -5.884 1.00 36.72 206 ALA A O 1
ATOM 1715 N N . ALA A 1 207 ? -25.386 23.585 -6.763 1.00 32.69 207 ALA A N 1
ATOM 1716 C CA . ALA A 1 207 ? -24.981 24.770 -7.513 1.00 32.69 207 ALA A CA 1
ATOM 1717 C C . ALA A 1 207 ? -24.529 24.327 -8.914 1.00 32.69 207 ALA A C 1
ATOM 1719 O O . ALA A 1 207 ? -23.680 23.446 -9.056 1.00 32.69 207 ALA A O 1
ATOM 1720 N N . ASP A 1 208 ? -25.167 24.923 -9.919 1.00 43.16 208 ASP A N 1
ATOM 1721 C CA . ASP A 1 208 ? -25.068 24.633 -11.347 1.00 43.16 208 ASP A CA 1
ATOM 1722 C C . ASP A 1 208 ? -23.658 24.822 -11.930 1.00 43.16 208 ASP A C 1
ATOM 1724 O O . ASP A 1 208 ? -23.120 25.929 -11.975 1.00 43.16 208 ASP A O 1
ATOM 1728 N N . MET A 1 209 ? -23.121 23.756 -12.524 1.00 39.50 209 MET A N 1
ATOM 1729 C CA . MET A 1 209 ? -22.188 23.825 -13.652 1.00 39.50 209 MET A CA 1
ATOM 1730 C C . MET A 1 209 ? -22.750 22.923 -14.752 1.00 39.50 209 MET A C 1
ATOM 1732 O O . MET A 1 209 ? -23.298 21.868 -14.452 1.00 39.50 209 MET A O 1
ATOM 1736 N N . LYS A 1 210 ? -22.687 23.361 -16.017 1.00 49.12 210 LYS A N 1
ATOM 1737 C CA . LYS A 1 210 ? -23.288 22.690 -17.188 1.00 49.12 210 LYS A CA 1
ATOM 1738 C C . LYS A 1 210 ? -22.869 21.219 -17.285 1.00 49.12 210 LYS A C 1
ATOM 1740 O O . LYS A 1 210 ? -21.847 20.889 -17.877 1.00 49.12 210 LYS A O 1
ATOM 1745 N N . LEU A 1 211 ? -23.701 20.348 -16.738 1.00 51.47 211 LEU A N 1
ATOM 1746 C CA . LEU A 1 211 ? -23.587 18.908 -16.860 1.00 51.47 211 LEU A CA 1
ATOM 1747 C C . LEU A 1 211 ? -24.295 18.480 -18.149 1.00 51.47 211 LEU A C 1
ATOM 1749 O O . LEU A 1 211 ? -25.464 18.806 -18.360 1.00 51.47 211 LEU A O 1
ATOM 1753 N N . HIS A 1 212 ? -23.593 17.765 -19.030 1.00 56.28 212 HIS A N 1
ATOM 1754 C CA . HIS A 1 212 ? -24.240 17.109 -20.164 1.00 56.28 212 HIS A CA 1
ATOM 1755 C C . HIS A 1 212 ? -25.239 16.069 -19.638 1.00 56.28 212 HIS A C 1
ATOM 1757 O O . HIS A 1 212 ? -24.907 15.255 -18.777 1.00 56.28 212 HIS A O 1
ATOM 1763 N N . ALA A 1 213 ? -26.472 16.141 -20.141 1.00 60.16 213 ALA A N 1
ATOM 1764 C CA . ALA A 1 213 ? -27.643 15.522 -19.520 1.00 60.16 213 ALA A CA 1
ATOM 1765 C C . ALA A 1 213 ? -27.843 14.029 -19.844 1.00 60.16 213 ALA A C 1
ATOM 1767 O O . ALA A 1 213 ? -28.775 13.432 -19.320 1.00 60.16 213 ALA A O 1
ATOM 1768 N N . ASN A 1 214 ? -27.013 13.417 -20.701 1.00 70.00 214 ASN A N 1
ATOM 1769 C CA . ASN A 1 214 ? -27.288 12.081 -21.239 1.00 70.00 214 ASN A CA 1
ATOM 1770 C C . ASN A 1 214 ? -26.099 11.112 -21.129 1.00 70.00 214 ASN A C 1
ATOM 1772 O O . ASN A 1 214 ? -24.978 11.408 -21.543 1.00 70.00 214 ASN A O 1
ATOM 1776 N N . LYS A 1 215 ? -26.393 9.883 -20.686 1.00 77.38 215 LYS A N 1
ATOM 1777 C CA . LYS A 1 215 ? -25.480 8.728 -20.568 1.00 77.38 215 LYS A CA 1
ATOM 1778 C C . LYS A 1 215 ? -24.570 8.490 -21.778 1.00 77.38 215 LYS A C 1
ATOM 1780 O O . LYS A 1 215 ? -23.388 8.191 -21.626 1.00 77.38 215 LYS A O 1
ATOM 1785 N N . ALA A 1 216 ? -25.115 8.611 -22.988 1.00 77.00 216 ALA A N 1
ATOM 1786 C CA . ALA A 1 216 ? -24.372 8.368 -24.225 1.00 77.00 216 ALA A CA 1
ATOM 1787 C C . ALA A 1 216 ? -23.265 9.404 -24.480 1.00 77.00 216 ALA A C 1
ATOM 1789 O O . ALA A 1 216 ? -22.278 9.079 -25.140 1.00 77.00 216 ALA A O 1
ATOM 1790 N N . ASP A 1 217 ? -23.427 10.622 -23.964 1.00 79.44 217 ASP A N 1
ATOM 1791 C CA . ASP A 1 217 ? -22.433 11.684 -24.096 1.00 79.44 217 ASP A CA 1
ATOM 1792 C C . ASP A 1 217 ? -21.327 11.491 -23.058 1.00 79.44 217 ASP A C 1
ATOM 1794 O O . ASP A 1 217 ? -20.153 11.515 -23.416 1.00 79.44 217 ASP A O 1
ATOM 1798 N N . TYR A 1 218 ? -21.685 11.155 -21.812 1.00 81.88 218 TYR A N 1
ATOM 1799 C CA . TYR A 1 218 ? -20.716 10.880 -20.745 1.00 81.88 218 TYR A CA 1
ATOM 1800 C C . TYR A 1 218 ? -19.734 9.753 -21.098 1.00 81.88 218 TYR A C 1
ATOM 1802 O O . TYR A 1 218 ? -18.534 9.860 -20.855 1.00 81.88 218 TYR A O 1
ATOM 1810 N N . MET A 1 219 ? -20.216 8.683 -21.736 1.00 80.44 219 MET A N 1
ATOM 1811 C CA . MET A 1 219 ? -19.365 7.557 -22.147 1.00 80.44 219 MET A CA 1
ATOM 1812 C C . MET A 1 219 ? -18.401 7.893 -23.295 1.00 80.44 219 MET A C 1
ATOM 1814 O O . MET A 1 219 ? -17.446 7.153 -23.518 1.00 80.44 219 MET A O 1
ATOM 1818 N N . LYS A 1 220 ? -18.635 8.987 -24.029 1.00 82.94 220 LYS A N 1
ATOM 1819 C CA . LYS A 1 220 ? -17.752 9.457 -25.109 1.00 82.94 220 LYS A CA 1
ATOM 1820 C C . LYS A 1 220 ? -16.716 10.475 -24.636 1.00 82.94 220 LYS A C 1
ATOM 1822 O O . LYS A 1 220 ? -15.792 10.765 -25.391 1.00 82.94 220 LYS A O 1
ATOM 1827 N N . MET A 1 221 ? -16.869 11.016 -23.429 1.00 81.44 221 MET A N 1
ATOM 1828 C CA . MET A 1 221 ? -15.951 12.003 -22.870 1.00 81.44 221 MET A CA 1
ATOM 1829 C C . MET A 1 221 ? -14.619 11.365 -22.486 1.00 81.44 221 MET A C 1
ATOM 1831 O O . MET A 1 221 ? -14.557 10.253 -21.951 1.00 81.44 221 MET A O 1
ATOM 1835 N N . SER A 1 222 ? -13.545 12.110 -22.714 1.00 83.31 222 SER A N 1
ATOM 1836 C CA . SER A 1 222 ? -12.235 11.790 -22.163 1.00 83.31 222 SER A CA 1
ATOM 1837 C C . SER A 1 222 ? -12.232 11.928 -20.636 1.00 83.31 222 SER A C 1
ATOM 1839 O O . SER A 1 222 ? -13.042 12.650 -20.054 1.00 83.31 222 SER A O 1
ATOM 1841 N N . VAL A 1 223 ? -11.283 11.266 -19.967 1.00 82.25 223 VAL A N 1
ATOM 1842 C CA . VAL A 1 223 ? -11.121 11.365 -18.503 1.00 82.25 223 VAL A CA 1
ATOM 1843 C C . VAL A 1 223 ? -10.911 12.822 -18.070 1.00 82.25 223 VAL A C 1
ATOM 1845 O O . VAL A 1 223 ? -11.479 13.245 -17.071 1.00 82.25 223 VAL A O 1
ATOM 1848 N N . ALA A 1 224 ? -10.185 13.613 -18.866 1.00 81.56 224 ALA A N 1
ATOM 1849 C CA . ALA A 1 224 ? -9.967 15.036 -18.614 1.00 81.56 224 ALA A CA 1
ATOM 1850 C C . ALA A 1 224 ? -11.279 15.837 -18.609 1.00 81.56 224 ALA A C 1
ATOM 1852 O O . ALA A 1 224 ? -11.553 16.580 -17.671 1.00 81.56 224 ALA A O 1
ATOM 1853 N N . GLU A 1 225 ? -12.118 15.648 -19.629 1.00 82.00 225 GLU A N 1
ATOM 1854 C CA . GLU A 1 225 ? -13.405 16.342 -19.725 1.00 82.00 225 GLU A CA 1
ATOM 1855 C C . GLU A 1 225 ? -14.360 15.904 -18.611 1.00 82.00 225 GLU A C 1
ATOM 1857 O O . GLU A 1 225 ? -15.099 16.726 -18.074 1.00 82.00 225 GLU A O 1
ATOM 1862 N N . LYS A 1 226 ? -14.326 14.620 -18.233 1.00 85.56 226 LYS A N 1
ATOM 1863 C CA . LYS A 1 226 ? -15.119 14.098 -17.118 1.00 85.56 226 LYS A CA 1
ATOM 1864 C C . LYS A 1 226 ? -14.700 14.718 -15.793 1.00 85.56 226 LYS A C 1
ATOM 1866 O O . LYS A 1 226 ? -15.569 15.081 -15.015 1.00 85.56 226 LYS A O 1
ATOM 1871 N N . VAL A 1 227 ? -13.400 14.869 -15.537 1.00 82.75 227 VAL A N 1
ATOM 1872 C CA . VAL A 1 227 ? -12.891 15.514 -14.315 1.00 82.75 227 VAL A CA 1
ATOM 1873 C C . VAL A 1 227 ? -13.406 16.951 -14.192 1.00 82.75 227 VAL A C 1
ATOM 1875 O O . VAL A 1 227 ? -13.795 17.352 -13.099 1.00 82.75 227 VAL A O 1
ATOM 1878 N N . CYS A 1 228 ? -13.533 17.689 -15.301 1.00 78.31 228 CYS A N 1
ATOM 1879 C CA . CYS A 1 228 ? -14.116 19.037 -15.306 1.00 78.31 228 CYS A CA 1
ATOM 1880 C C . CYS A 1 228 ? -15.614 19.087 -14.947 1.00 78.31 228 CYS A C 1
ATOM 1882 O O . CYS A 1 228 ? -16.128 20.161 -14.641 1.00 78.31 228 CYS A O 1
ATOM 1884 N N . CYS A 1 229 ? -16.328 17.958 -14.982 1.00 78.00 229 CYS A N 1
ATOM 1885 C CA . CYS A 1 229 ? -17.723 17.882 -14.546 1.00 78.00 229 CYS A CA 1
ATOM 1886 C C . CYS A 1 229 ? -17.878 17.823 -13.021 1.00 78.00 229 CYS A C 1
ATOM 1888 O O . CYS A 1 229 ? -18.999 17.961 -12.529 1.00 78.00 229 CYS A O 1
ATOM 1890 N N . TYR A 1 230 ? -16.789 17.614 -12.277 1.00 78.81 230 TYR A N 1
ATOM 1891 C CA . TYR A 1 230 ? -16.822 17.418 -10.832 1.00 78.81 230 TYR A CA 1
ATOM 1892 C C . TYR A 1 230 ? -16.067 18.533 -10.097 1.00 78.81 230 TYR A C 1
ATOM 1894 O O . TYR A 1 230 ? -14.951 18.884 -10.480 1.00 78.81 230 TYR A O 1
ATOM 1902 N N . PRO A 1 231 ? -16.622 19.077 -8.999 1.00 73.56 231 PRO A N 1
ATOM 1903 C CA . PRO A 1 231 ? -15.998 20.160 -8.242 1.00 73.56 231 PRO A CA 1
ATOM 1904 C C . PRO A 1 231 ? -14.901 19.651 -7.282 1.00 73.56 231 PRO A C 1
ATOM 1906 O O . PRO A 1 231 ? -14.932 19.937 -6.081 1.00 73.56 231 PRO A O 1
ATOM 1909 N N . PHE A 1 232 ? -13.914 18.908 -7.798 1.00 78.44 232 PHE A N 1
ATOM 1910 C CA . PHE A 1 232 ? -12.792 18.385 -7.002 1.00 78.44 232 PHE A CA 1
ATOM 1911 C C . PHE A 1 232 ? -11.959 19.496 -6.347 1.00 78.44 232 PHE A C 1
ATOM 1913 O O . PHE A 1 232 ? -11.453 19.311 -5.243 1.00 78.44 232 PHE A O 1
ATOM 1920 N N . ASP A 1 233 ? -11.875 20.677 -6.968 1.00 67.25 233 ASP A N 1
ATOM 1921 C CA . ASP A 1 233 ? -11.125 21.821 -6.436 1.00 67.25 233 ASP A CA 1
ATOM 1922 C C . ASP A 1 233 ? -11.654 22.344 -5.096 1.00 67.25 233 ASP A C 1
ATOM 1924 O O . ASP A 1 233 ? -10.869 22.826 -4.281 1.00 67.25 233 ASP A O 1
ATOM 1928 N N . ALA A 1 234 ? -12.965 22.240 -4.856 1.00 65.31 234 ALA A N 1
ATOM 1929 C CA . ALA A 1 234 ? -13.610 22.769 -3.654 1.00 65.31 234 ALA A CA 1
ATOM 1930 C C . ALA A 1 234 ? -13.754 21.728 -2.534 1.00 65.31 234 ALA A C 1
ATOM 1932 O O . ALA A 1 234 ? -13.736 22.092 -1.359 1.00 65.31 234 ALA A O 1
ATOM 1933 N N . LYS A 1 235 ? -13.923 20.444 -2.885 1.00 68.81 235 LYS A N 1
ATOM 1934 C CA . LYS A 1 235 ? -14.215 19.363 -1.925 1.00 68.81 235 LYS A CA 1
ATOM 1935 C C . LYS A 1 235 ? -13.111 18.307 -1.787 1.00 68.81 235 LYS A C 1
ATOM 1937 O O . LYS A 1 235 ? -13.237 17.421 -0.946 1.00 68.81 235 LYS A O 1
ATOM 1942 N N . GLY A 1 236 ? -12.050 18.381 -2.591 1.00 66.25 236 GLY A N 1
ATOM 1943 C CA . GLY A 1 236 ? -10.995 17.368 -2.634 1.00 66.25 236 GLY A CA 1
ATOM 1944 C C . GLY A 1 236 ? -11.460 16.022 -3.207 1.00 66.25 236 GLY A C 1
ATOM 1945 O O . GLY A 1 236 ? -12.627 15.834 -3.561 1.00 66.25 236 GLY A O 1
ATOM 1946 N N . THR A 1 237 ? -10.535 15.064 -3.302 1.00 72.94 237 THR A N 1
ATOM 1947 C CA . THR A 1 237 ? -10.804 13.705 -3.811 1.00 72.94 237 THR A CA 1
ATOM 1948 C C . THR A 1 237 ? -11.501 12.799 -2.794 1.00 72.94 237 THR A C 1
ATOM 1950 O O . THR A 1 237 ? -12.108 11.805 -3.180 1.00 72.94 237 THR A O 1
ATOM 1953 N N . GLU A 1 238 ? -11.521 13.166 -1.509 1.00 68.94 238 GLU A N 1
ATOM 1954 C CA . GLU A 1 238 ? -12.162 12.388 -0.434 1.00 68.94 238 GLU A CA 1
ATOM 1955 C C . GLU A 1 238 ? -13.679 12.216 -0.628 1.00 68.94 238 GLU A C 1
ATOM 1957 O O . GLU A 1 238 ? -14.253 11.225 -0.18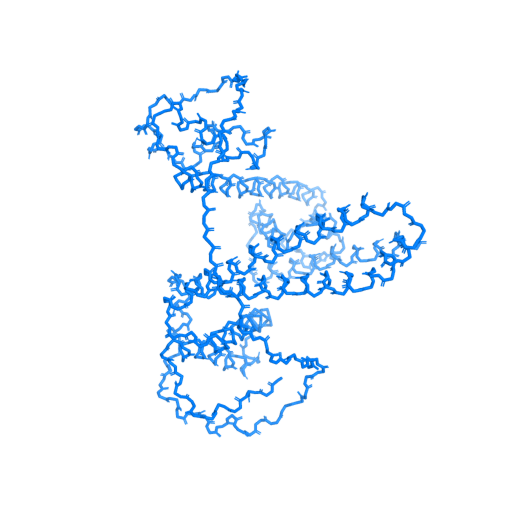5 1.00 68.94 238 GLU A O 1
ATOM 1962 N N . SER A 1 239 ? -14.322 13.139 -1.350 1.00 81.12 239 SER A N 1
ATOM 1963 C CA . SER A 1 239 ? -15.753 13.082 -1.690 1.00 81.12 239 SER A CA 1
ATOM 1964 C C . SER A 1 239 ? -16.029 12.591 -3.118 1.00 81.12 239 SER A C 1
ATOM 1966 O O . SER A 1 239 ? -17.175 12.617 -3.571 1.00 81.12 239 SER A O 1
ATOM 1968 N N . ALA A 1 240 ? -15.003 12.120 -3.845 1.00 83.31 240 ALA A N 1
ATOM 1969 C CA . ALA A 1 240 ? -15.112 11.706 -5.248 1.00 83.31 240 ALA A CA 1
ATOM 1970 C C . ALA A 1 240 ? -16.215 10.673 -5.476 1.00 83.31 240 ALA A C 1
ATOM 1972 O O . ALA A 1 240 ? -16.985 10.779 -6.427 1.00 83.31 240 ALA A O 1
ATOM 1973 N N . PHE A 1 241 ? -16.331 9.709 -4.565 1.00 84.56 241 PHE A N 1
ATOM 1974 C CA . PHE A 1 241 ? -17.335 8.657 -4.644 1.00 84.56 241 PHE A CA 1
ATOM 1975 C C . PHE A 1 241 ? -18.769 9.203 -4.573 1.00 84.56 241 PHE A C 1
ATOM 1977 O O . PHE A 1 241 ? -19.613 8.828 -5.381 1.00 84.56 241 PHE A O 1
ATOM 1984 N N . GLU A 1 242 ? -19.049 10.120 -3.645 1.00 85.62 242 GLU A N 1
ATOM 1985 C CA . GLU A 1 242 ? -20.378 10.728 -3.479 1.00 85.62 242 GLU A CA 1
ATOM 1986 C C . GLU A 1 242 ? -20.726 11.654 -4.652 1.00 85.62 242 GLU A C 1
ATOM 1988 O O . GLU A 1 242 ? -21.861 11.671 -5.137 1.00 85.62 242 GLU A O 1
ATOM 1993 N N . MET A 1 243 ? -19.734 12.389 -5.161 1.00 86.00 243 MET A N 1
ATOM 1994 C CA . MET A 1 243 ? -19.901 13.249 -6.333 1.00 86.00 243 MET A CA 1
ATOM 1995 C C . MET A 1 243 ? -20.203 12.435 -7.598 1.00 86.00 243 MET A C 1
ATOM 1997 O O . MET A 1 243 ? -21.122 12.780 -8.337 1.00 86.00 243 MET A O 1
ATOM 2001 N N . VAL A 1 244 ? -19.493 11.326 -7.824 1.00 87.75 244 VAL A N 1
ATOM 2002 C CA . VAL A 1 244 ? -19.747 10.429 -8.963 1.00 87.75 244 VAL A CA 1
ATOM 2003 C C . VAL A 1 244 ? -21.075 9.695 -8.808 1.00 87.75 244 VAL A C 1
ATOM 2005 O O . VAL A 1 244 ? -21.835 9.625 -9.771 1.00 87.75 244 VAL A O 1
ATOM 2008 N N . ARG A 1 245 ? -21.409 9.216 -7.602 1.00 87.69 245 ARG A N 1
ATOM 2009 C CA . ARG A 1 245 ? -22.699 8.563 -7.329 1.00 87.69 245 ARG A CA 1
ATOM 2010 C C . ARG A 1 245 ? -23.870 9.487 -7.655 1.00 87.69 245 ARG A C 1
ATOM 2012 O O . ARG A 1 245 ? -24.730 9.116 -8.446 1.00 87.69 245 ARG A O 1
ATOM 2019 N N . SER A 1 246 ? -23.871 10.692 -7.088 1.00 86.25 246 SER A N 1
ATOM 2020 C CA . SER A 1 246 ? -24.945 11.670 -7.305 1.00 86.25 246 SER A CA 1
ATOM 2021 C C . SER A 1 246 ? -25.048 12.109 -8.767 1.00 86.25 246 SER A C 1
ATOM 2023 O O . SER A 1 246 ? -26.137 12.406 -9.256 1.00 86.25 246 SER A O 1
ATOM 2025 N N . TYR A 1 247 ? -23.933 12.129 -9.501 1.00 84.69 247 TYR A N 1
ATOM 2026 C CA . TYR A 1 247 ? -23.957 12.380 -10.936 1.00 84.69 247 TYR A CA 1
ATOM 2027 C C . TYR A 1 247 ? -24.553 11.203 -11.716 1.00 84.69 247 TYR A C 1
ATOM 2029 O O . TYR A 1 247 ? -25.421 11.422 -12.557 1.00 84.69 247 TYR A O 1
ATOM 2037 N N . PHE A 1 248 ? -24.153 9.965 -11.414 1.00 89.56 248 PHE A N 1
ATOM 2038 C CA . PHE A 1 248 ? -24.688 8.762 -12.058 1.00 89.56 248 PHE A CA 1
ATOM 2039 C C . PHE A 1 248 ? -26.197 8.613 -11.839 1.00 89.56 248 PHE A C 1
ATOM 2041 O O . PHE A 1 248 ? -26.904 8.271 -12.784 1.00 89.56 248 PHE A O 1
ATOM 2048 N N . GLU A 1 249 ? -26.693 8.956 -10.646 1.00 88.25 249 GLU A N 1
ATOM 2049 C CA . GLU A 1 249 ? -28.129 9.029 -10.338 1.00 88.25 249 GLU A CA 1
ATOM 2050 C C . GLU A 1 249 ? -28.863 10.031 -11.244 1.00 88.25 249 GLU A C 1
ATOM 2052 O O . GLU A 1 249 ? -29.950 9.740 -11.737 1.00 88.25 249 GLU A O 1
ATOM 2057 N N . LYS A 1 250 ? -28.255 11.190 -11.533 1.00 86.56 250 LYS A N 1
ATOM 2058 C CA . LYS A 1 250 ? -28.852 12.228 -12.393 1.00 86.56 250 LYS A CA 1
ATOM 2059 C C . LYS A 1 250 ? -28.919 11.846 -13.872 1.00 86.56 250 LYS A C 1
ATOM 2061 O O . LYS A 1 250 ? -29.811 12.324 -14.567 1.00 86.56 250 LYS A O 1
ATOM 2066 N N . ILE A 1 251 ? -27.984 11.031 -14.363 1.00 85.25 251 ILE A N 1
ATOM 2067 C CA . ILE A 1 251 ? -27.905 10.632 -15.783 1.00 85.25 251 ILE A CA 1
ATOM 2068 C C . ILE A 1 251 ? -28.393 9.198 -16.051 1.00 85.25 251 ILE A C 1
ATOM 2070 O O . ILE A 1 251 ? -28.125 8.663 -17.131 1.00 85.25 251 ILE A O 1
ATOM 2074 N N . ASP A 1 252 ? -29.089 8.581 -15.088 1.00 81.56 252 ASP A N 1
ATOM 2075 C CA . ASP A 1 252 ? -29.629 7.211 -15.165 1.00 81.56 252 ASP A CA 1
ATOM 2076 C C . ASP A 1 252 ? -28.552 6.160 -15.534 1.00 81.56 252 ASP A C 1
ATOM 2078 O O . ASP A 1 252 ? -28.680 5.309 -16.428 1.00 81.56 252 ASP A O 1
ATOM 2082 N N . MET A 1 253 ? -27.398 6.281 -14.876 1.00 81.19 253 MET A N 1
ATOM 2083 C CA . MET A 1 253 ? -26.284 5.335 -14.953 1.00 81.19 253 MET A CA 1
ATOM 2084 C C . MET A 1 253 ? -26.344 4.314 -13.818 1.00 81.19 253 MET A C 1
ATOM 2086 O O . MET A 1 253 ? -27.053 4.487 -12.834 1.00 81.19 253 MET A O 1
ATOM 2090 N N . ASP A 1 254 ? -25.579 3.231 -13.961 1.00 81.81 254 ASP A N 1
ATOM 2091 C CA . ASP A 1 254 ? -25.486 2.206 -12.923 1.00 81.81 254 ASP A CA 1
ATOM 2092 C C . ASP A 1 254 ? -24.831 2.777 -11.660 1.00 81.81 254 ASP A C 1
ATOM 2094 O O . ASP A 1 254 ? -23.643 3.097 -11.664 1.00 81.81 254 ASP A O 1
ATOM 2098 N N . THR A 1 255 ? -25.606 2.877 -10.583 1.00 84.94 255 THR A N 1
ATOM 2099 C CA . THR A 1 255 ? -25.184 3.367 -9.263 1.00 84.94 255 THR A CA 1
ATOM 2100 C C . THR A 1 255 ? -24.649 2.256 -8.358 1.00 84.94 255 THR A C 1
ATOM 2102 O O . THR A 1 255 ? -24.393 2.482 -7.168 1.00 84.94 255 THR A O 1
ATOM 2105 N N . GLY A 1 256 ? -24.448 1.055 -8.914 1.00 82.44 256 GLY A N 1
ATOM 2106 C CA . GLY A 1 256 ? -23.772 -0.050 -8.257 1.00 82.44 256 GLY A CA 1
ATOM 2107 C C . GLY A 1 256 ? -22.443 0.382 -7.634 1.00 82.44 256 GLY A C 1
ATOM 2108 O O . GLY A 1 256 ? -21.690 1.189 -8.174 1.00 82.44 256 GLY A O 1
ATOM 2109 N N . PHE A 1 257 ? -22.128 -0.167 -6.461 1.00 77.75 257 PHE A N 1
ATOM 2110 C CA . PHE A 1 257 ? -20.929 0.237 -5.724 1.00 77.75 257 PHE A CA 1
ATOM 2111 C C . PHE A 1 257 ? -19.653 0.120 -6.574 1.00 77.75 257 PHE A C 1
ATOM 2113 O O . PHE A 1 257 ? -18.811 1.010 -6.543 1.00 77.75 257 PHE A O 1
ATOM 2120 N N . HIS A 1 258 ? -19.526 -0.951 -7.362 1.00 79.38 258 HIS A N 1
ATOM 2121 C CA . HIS A 1 258 ? -18.347 -1.185 -8.192 1.00 79.38 258 HIS A CA 1
ATOM 2122 C C . HIS A 1 258 ? -18.215 -0.205 -9.363 1.00 79.38 258 HIS A C 1
ATOM 2124 O O . HIS A 1 258 ? -17.113 0.279 -9.595 1.00 79.38 258 HIS A O 1
ATOM 2130 N N . SER A 1 259 ? -19.298 0.129 -10.070 1.00 79.00 259 SER A N 1
ATOM 2131 C CA . SER A 1 259 ? -19.245 1.073 -11.196 1.00 79.00 259 SER A CA 1
ATOM 2132 C C . SER A 1 259 ? -18.864 2.477 -10.725 1.00 79.00 259 SER A C 1
ATOM 2134 O O . SER A 1 259 ? -17.980 3.109 -11.302 1.00 79.00 259 SER A O 1
ATOM 2136 N N . VAL A 1 260 ? -19.481 2.935 -9.633 1.00 85.50 260 VAL A N 1
ATOM 2137 C CA . VAL A 1 260 ? -19.195 4.237 -9.020 1.00 85.50 260 VAL A CA 1
ATOM 2138 C C . VAL A 1 260 ? -17.774 4.273 -8.462 1.00 85.50 260 VAL A C 1
ATOM 2140 O O . VAL A 1 260 ? -17.079 5.268 -8.641 1.00 85.50 260 VAL A O 1
ATOM 2143 N N . TYR A 1 261 ? -17.323 3.202 -7.802 1.00 82.00 261 TYR A N 1
ATOM 2144 C CA . TYR A 1 261 ? -15.987 3.148 -7.208 1.00 82.00 261 TYR A CA 1
ATOM 2145 C C . TYR A 1 261 ? -14.878 3.209 -8.261 1.00 82.00 261 TYR A C 1
ATOM 2147 O O . TYR A 1 261 ? -13.942 3.989 -8.102 1.00 82.00 261 TYR A O 1
ATOM 2155 N N . GLU A 1 262 ? -14.983 2.419 -9.332 1.00 82.56 262 GLU A N 1
ATOM 2156 C CA . GLU A 1 262 ? -13.980 2.402 -10.404 1.00 82.56 262 GLU A CA 1
ATOM 2157 C C . GLU A 1 262 ? -13.896 3.759 -11.117 1.00 82.56 262 GLU A C 1
ATOM 2159 O O . GLU A 1 262 ? -12.798 4.275 -11.329 1.00 82.56 262 GLU A O 1
ATOM 2164 N N . GLU A 1 263 ? -15.038 4.385 -11.423 1.00 85.38 263 GLU A N 1
ATOM 2165 C CA . GLU A 1 263 ? -15.049 5.708 -12.056 1.00 85.38 263 GLU A CA 1
ATOM 2166 C C . GLU A 1 263 ? -14.519 6.791 -11.101 1.00 85.38 263 GLU A C 1
ATOM 2168 O O . GLU A 1 263 ? -13.666 7.589 -11.487 1.00 85.38 263 GLU A O 1
ATOM 2173 N N . ALA A 1 264 ? -14.961 6.802 -9.839 1.00 86.44 264 ALA A N 1
ATOM 2174 C CA . ALA A 1 264 ? -14.489 7.765 -8.845 1.00 86.44 264 ALA A CA 1
ATOM 2175 C C . ALA A 1 264 ? -12.981 7.673 -8.628 1.00 86.44 264 ALA A C 1
ATOM 2177 O O . ALA A 1 264 ? -12.314 8.705 -8.586 1.00 86.44 264 ALA A O 1
ATOM 2178 N N . LYS A 1 265 ? -12.447 6.451 -8.556 1.00 87.38 265 LYS A N 1
ATOM 2179 C CA . LYS A 1 265 ? -11.014 6.205 -8.416 1.00 87.38 265 LYS A CA 1
ATOM 2180 C C . LYS A 1 265 ? -10.232 6.667 -9.646 1.00 87.38 265 LYS A C 1
ATOM 2182 O O . LYS A 1 265 ? -9.218 7.342 -9.514 1.00 87.38 265 LYS A O 1
ATOM 2187 N N . LEU A 1 266 ? -10.713 6.348 -10.848 1.00 85.62 266 LEU A N 1
ATOM 2188 C CA . LEU A 1 266 ? -10.073 6.783 -12.091 1.00 85.62 266 LEU A CA 1
ATOM 2189 C C . LEU A 1 266 ? -9.977 8.315 -12.171 1.00 85.62 266 LEU A C 1
ATOM 2191 O O . LEU A 1 266 ? -8.936 8.856 -12.548 1.00 85.62 266 LEU A O 1
ATOM 2195 N N . LEU A 1 267 ? -11.062 9.007 -11.818 1.00 86.75 267 LEU A N 1
ATOM 2196 C CA . LEU A 1 267 ? -11.139 10.464 -11.861 1.00 86.75 267 LEU A CA 1
ATOM 2197 C C . LEU A 1 267 ? -10.298 11.116 -10.757 1.00 86.75 267 LEU A C 1
ATOM 2199 O O . LEU A 1 267 ? -9.605 12.094 -11.041 1.00 86.75 267 LEU A O 1
ATOM 2203 N N . SER A 1 268 ? -10.306 10.568 -9.536 1.00 84.56 268 SER A N 1
ATOM 2204 C CA . SER A 1 268 ? -9.475 11.070 -8.435 1.00 84.56 268 SER A CA 1
ATOM 2205 C C . SER A 1 268 ? -7.989 10.916 -8.738 1.00 84.56 268 SER A C 1
ATOM 2207 O O . SER A 1 268 ? -7.241 11.883 -8.608 1.00 84.56 268 SER A O 1
ATOM 2209 N N . ASP A 1 269 ? -7.574 9.743 -9.222 1.00 83.88 269 ASP A N 1
ATOM 2210 C CA . ASP A 1 269 ? -6.176 9.457 -9.551 1.00 83.88 269 ASP A CA 1
ATOM 2211 C C . ASP A 1 269 ? -5.690 10.369 -10.691 1.00 83.88 269 ASP A C 1
ATOM 2213 O O . ASP A 1 269 ? -4.570 10.891 -10.659 1.00 83.88 269 ASP A O 1
ATOM 2217 N N . TYR A 1 270 ? -6.538 10.599 -11.702 1.00 85.44 270 TYR A N 1
ATOM 2218 C CA . TYR A 1 270 ? -6.230 11.520 -12.797 1.00 85.44 270 TYR A CA 1
ATOM 2219 C C . TYR A 1 270 ? -6.085 12.964 -12.302 1.00 85.44 270 TYR A C 1
ATOM 2221 O O . TYR A 1 270 ? -5.116 13.638 -12.652 1.00 85.44 270 TYR A O 1
ATOM 2229 N N . TYR A 1 271 ? -7.025 13.434 -11.481 1.00 80.69 271 TYR A N 1
ATOM 2230 C CA . TYR A 1 271 ? -7.034 14.798 -10.963 1.00 80.69 271 TYR A CA 1
ATOM 2231 C C . TYR A 1 271 ? -5.847 15.073 -10.025 1.00 80.69 271 TYR A C 1
ATOM 2233 O O . TYR A 1 271 ? -5.182 16.100 -10.159 1.00 80.69 271 TYR A O 1
ATOM 2241 N N . GLU A 1 272 ? -5.504 14.141 -9.131 1.00 83.12 272 GLU A N 1
ATOM 2242 C CA . GLU A 1 272 ? -4.314 14.257 -8.276 1.00 83.12 272 GLU A CA 1
ATOM 2243 C C . GLU A 1 272 ? -3.033 14.314 -9.108 1.00 83.12 272 GLU A C 1
ATOM 2245 O O . GLU A 1 272 ? -2.167 15.164 -8.882 1.00 83.12 272 GLU A O 1
ATOM 2250 N N . LYS A 1 273 ? -2.935 13.466 -10.137 1.00 82.88 273 LYS A N 1
ATOM 2251 C CA . LYS A 1 273 ? -1.809 13.487 -11.072 1.00 82.88 273 LYS A CA 1
ATOM 2252 C C . LYS A 1 273 ? -1.719 14.815 -11.827 1.00 82.88 273 LYS A C 1
ATOM 2254 O O . LYS A 1 273 ? -0.612 15.328 -11.997 1.00 82.88 273 LYS A O 1
ATOM 2259 N N . GLN A 1 274 ? -2.850 15.376 -12.257 1.00 80.25 274 GLN A N 1
ATOM 2260 C CA . GLN A 1 274 ? -2.902 16.678 -12.920 1.00 80.25 274 GLN A CA 1
ATOM 2261 C C . GLN A 1 274 ? -2.464 17.805 -11.978 1.00 80.25 274 GLN A C 1
ATOM 2263 O O . GLN A 1 274 ? -1.609 18.602 -12.358 1.00 80.25 274 GLN A O 1
ATOM 2268 N N . LYS A 1 275 ? -2.951 17.835 -10.731 1.00 79.25 275 LYS A N 1
ATOM 2269 C CA . LYS A 1 275 ? -2.533 18.844 -9.746 1.00 79.25 275 LYS A CA 1
ATOM 2270 C C . LYS A 1 275 ? -1.044 18.796 -9.439 1.00 79.25 275 LYS A C 1
ATOM 2272 O O . LYS A 1 275 ? -0.409 19.842 -9.325 1.00 79.25 275 LYS A O 1
ATOM 2277 N N . VAL A 1 276 ? -0.468 17.599 -9.333 1.00 77.69 276 VAL A N 1
ATOM 2278 C CA . VAL A 1 276 ? 0.983 17.446 -9.161 1.00 77.69 276 VAL A CA 1
ATOM 2279 C C . VAL A 1 276 ? 1.737 17.978 -10.385 1.00 77.69 276 VAL A C 1
ATOM 2281 O O . VAL A 1 276 ? 2.752 18.652 -10.226 1.00 77.69 276 VAL A O 1
ATOM 2284 N N . GLU A 1 277 ? 1.253 17.723 -11.602 1.00 80.44 277 GLU A N 1
ATOM 2285 C CA . GLU A 1 277 ? 1.861 18.246 -12.835 1.00 80.44 277 GLU A CA 1
ATOM 2286 C C . GLU A 1 277 ? 1.771 19.769 -12.974 1.00 80.44 277 GLU A C 1
ATOM 2288 O O . GLU A 1 277 ? 2.735 20.396 -13.421 1.00 80.44 277 GLU A O 1
ATOM 2293 N N . GLU A 1 278 ? 0.641 20.367 -12.601 1.00 83.62 278 GLU A N 1
ATOM 2294 C CA . GLU A 1 278 ? 0.443 21.820 -12.597 1.00 83.62 278 GLU A CA 1
ATOM 2295 C C . GLU A 1 278 ? 1.342 22.483 -11.553 1.00 83.62 278 GLU A C 1
ATOM 2297 O O . GLU A 1 278 ? 2.102 23.389 -11.887 1.00 83.62 278 GLU A O 1
ATOM 2302 N N . PHE A 1 279 ? 1.369 21.953 -10.326 1.00 82.12 279 PHE A N 1
ATOM 2303 C CA . PHE A 1 279 ? 2.254 22.430 -9.263 1.00 82.12 279 PHE A CA 1
ATOM 2304 C C . PHE A 1 279 ? 3.736 22.375 -9.660 1.00 82.12 279 PHE A C 1
ATOM 2306 O O . PHE A 1 279 ? 4.485 23.328 -9.438 1.00 82.12 279 PHE A O 1
ATOM 2313 N N . ILE A 1 280 ? 4.173 21.266 -10.270 1.00 84.38 280 ILE A N 1
ATOM 2314 C CA . ILE A 1 280 ? 5.541 21.128 -10.786 1.00 84.38 280 ILE A CA 1
ATOM 2315 C C . ILE A 1 280 ? 5.792 22.128 -11.922 1.00 84.38 280 ILE A C 1
ATOM 2317 O O . ILE A 1 280 ? 6.891 22.668 -12.017 1.00 84.38 280 ILE A O 1
ATOM 2321 N N . GLY A 1 281 ? 4.794 22.390 -12.768 1.00 84.00 281 GLY A N 1
ATOM 2322 C CA . GLY A 1 281 ? 4.871 23.373 -13.847 1.00 84.00 281 GLY A CA 1
ATOM 2323 C C . GLY A 1 281 ? 5.073 24.797 -13.346 1.00 84.00 281 GLY A C 1
ATOM 2324 O O . GLY A 1 281 ? 6.078 25.414 -13.687 1.00 84.00 281 GLY A O 1
ATOM 2325 N N . GLU A 1 282 ? 4.185 25.283 -12.479 1.00 85.88 282 GLU A N 1
ATOM 2326 C CA . GLU A 1 282 ? 4.296 26.626 -11.897 1.00 85.88 282 GLU A CA 1
ATOM 2327 C C . GLU A 1 282 ? 5.620 26.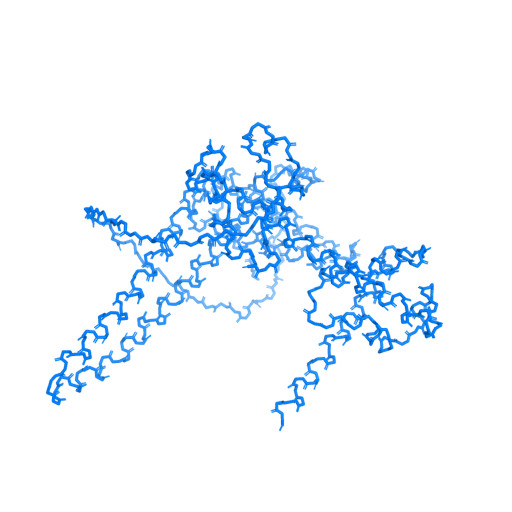818 -11.156 1.00 85.88 282 GLU A C 1
ATOM 2329 O O . GLU A 1 282 ? 6.243 27.879 -11.205 1.00 85.88 282 GLU A O 1
ATOM 2334 N N . ARG A 1 283 ? 6.066 25.784 -10.436 1.00 84.81 283 ARG A N 1
ATOM 2335 C CA . ARG A 1 283 ? 7.336 25.837 -9.717 1.00 84.81 283 ARG A CA 1
ATOM 2336 C C . ARG A 1 283 ? 8.520 25.853 -10.677 1.00 84.81 283 ARG A C 1
ATOM 2338 O O . ARG A 1 283 ? 9.479 26.568 -10.408 1.00 84.81 283 ARG A O 1
ATOM 2345 N N . ALA A 1 284 ? 8.457 25.119 -11.790 1.00 86.56 284 ALA A N 1
ATOM 2346 C CA . ALA A 1 284 ? 9.500 25.147 -12.812 1.00 86.56 284 ALA A CA 1
ATOM 2347 C C . ALA A 1 284 ? 9.642 26.551 -13.408 1.00 86.56 284 ALA A C 1
ATOM 2349 O O . ALA A 1 284 ? 10.757 27.044 -13.534 1.00 86.56 284 ALA A O 1
ATOM 2350 N N . GLU A 1 285 ? 8.528 27.219 -13.712 1.00 88.06 285 GLU A N 1
ATOM 2351 C CA . GLU A 1 285 ? 8.531 28.588 -14.239 1.00 88.06 285 GLU A CA 1
ATOM 2352 C C . GLU A 1 285 ? 9.175 29.575 -13.261 1.00 88.06 285 GLU A C 1
ATOM 2354 O O . GLU A 1 285 ? 10.081 30.313 -13.648 1.00 88.06 285 GLU A O 1
ATOM 2359 N N . ARG A 1 286 ? 8.809 29.513 -11.974 1.00 86.69 286 ARG A N 1
ATOM 2360 C CA . ARG A 1 286 ? 9.431 30.349 -10.932 1.00 86.69 286 ARG A CA 1
ATOM 2361 C C . ARG A 1 286 ? 10.939 30.118 -10.830 1.00 86.69 286 ARG A C 1
ATOM 2363 O O . ARG A 1 286 ? 11.692 31.079 -10.720 1.00 86.69 286 ARG A O 1
ATOM 2370 N N . VAL A 1 287 ? 11.387 28.862 -10.884 1.00 86.19 287 VAL A N 1
ATOM 2371 C CA . VAL A 1 287 ? 12.822 28.525 -10.853 1.00 86.19 287 VAL A CA 1
ATOM 2372 C C . VAL A 1 287 ? 13.535 29.046 -12.105 1.00 86.19 287 VAL A C 1
ATOM 2374 O O . VAL A 1 287 ? 14.626 29.600 -12.017 1.00 86.19 287 VAL A O 1
ATOM 2377 N N . ILE A 1 288 ? 12.920 28.930 -13.282 1.00 86.38 288 ILE A N 1
ATOM 2378 C CA . ILE A 1 288 ? 13.475 29.480 -14.526 1.00 86.38 288 ILE A CA 1
ATOM 2379 C C . ILE A 1 288 ? 13.627 31.007 -14.426 1.00 86.38 288 ILE A C 1
ATOM 2381 O O . ILE A 1 288 ? 14.649 31.554 -14.846 1.00 86.38 288 ILE A O 1
ATOM 2385 N N . GLU A 1 289 ? 12.637 31.709 -13.874 1.00 86.50 289 GLU A N 1
ATOM 2386 C CA . GLU A 1 289 ? 12.686 33.160 -13.671 1.00 86.50 289 GLU A CA 1
ATOM 2387 C C . GLU A 1 289 ? 13.787 33.578 -12.691 1.00 86.50 289 GLU A C 1
ATOM 2389 O O . GLU A 1 289 ? 14.563 34.489 -12.996 1.00 86.50 289 GLU A O 1
ATOM 2394 N N . THR A 1 290 ? 13.914 32.897 -11.548 1.00 84.81 290 THR A N 1
ATOM 2395 C CA . THR A 1 290 ? 14.968 33.193 -10.563 1.00 84.81 290 THR A CA 1
ATOM 2396 C C . THR A 1 290 ? 16.358 32.929 -11.132 1.00 84.81 290 THR A C 1
ATOM 2398 O O . THR A 1 290 ? 17.261 33.746 -10.950 1.00 84.81 290 THR A O 1
ATOM 2401 N N . MET A 1 291 ? 16.534 31.851 -11.898 1.00 84.00 291 MET A N 1
ATOM 2402 C CA . MET A 1 291 ? 17.793 31.553 -12.582 1.00 84.00 291 MET A CA 1
ATOM 2403 C C . MET A 1 291 ? 18.181 32.629 -13.597 1.00 84.00 291 MET A C 1
ATOM 2405 O O . MET A 1 291 ? 19.341 33.046 -13.636 1.00 84.00 291 MET A O 1
ATOM 2409 N N . LYS A 1 292 ? 17.214 33.123 -14.383 1.00 84.44 292 LYS A N 1
ATOM 2410 C CA . LYS A 1 292 ? 17.431 34.232 -15.326 1.00 84.44 292 LYS A CA 1
ATOM 2411 C C . LYS A 1 292 ? 17.832 35.518 -14.602 1.00 84.44 292 LYS A C 1
ATOM 2413 O O . LYS A 1 292 ? 18.752 36.196 -15.052 1.00 84.44 292 LYS A O 1
ATOM 2418 N N . LEU A 1 293 ? 17.184 35.838 -13.479 1.00 84.12 293 LEU A N 1
ATOM 2419 C CA . LEU A 1 293 ? 17.502 37.019 -12.666 1.00 84.12 293 LEU A CA 1
ATOM 2420 C C . LEU A 1 293 ? 18.905 36.959 -12.054 1.00 84.12 293 LEU A C 1
ATOM 2422 O O . LEU A 1 293 ? 19.605 37.968 -12.020 1.00 84.12 293 LEU A O 1
ATOM 2426 N N . LEU A 1 294 ? 19.323 35.782 -11.592 1.00 80.38 294 LEU A N 1
ATOM 2427 C CA . LEU A 1 294 ? 20.638 35.568 -10.986 1.00 80.38 294 LEU A CA 1
ATOM 2428 C C . LEU A 1 294 ? 21.760 35.390 -12.021 1.00 80.38 294 LEU A C 1
ATOM 2430 O O . LEU A 1 294 ? 22.921 35.241 -11.643 1.00 80.38 294 LEU A O 1
ATOM 2434 N N . GLY A 1 295 ? 21.435 35.398 -13.319 1.00 76.69 295 GLY A N 1
ATOM 2435 C CA . GLY A 1 295 ? 22.404 35.165 -14.389 1.00 76.69 295 GLY A CA 1
ATOM 2436 C C . GLY A 1 295 ? 23.047 33.779 -14.310 1.00 76.69 295 GLY A C 1
ATOM 2437 O O . GLY A 1 295 ? 24.210 33.621 -14.685 1.00 76.69 295 GLY A O 1
ATOM 2438 N N . ILE A 1 296 ? 22.321 32.789 -13.779 1.00 77.75 296 ILE A N 1
ATOM 2439 C CA . ILE A 1 296 ? 22.808 31.415 -13.670 1.00 77.75 296 ILE A CA 1
ATOM 2440 C C . ILE A 1 296 ? 22.743 30.787 -15.059 1.00 77.75 296 ILE A C 1
ATOM 2442 O O . ILE A 1 296 ? 21.664 30.510 -15.585 1.00 77.75 296 ILE A O 1
ATOM 2446 N N . ASP A 1 297 ? 23.913 30.561 -15.654 1.00 70.00 297 ASP A N 1
ATOM 2447 C CA . ASP A 1 297 ? 24.028 29.814 -16.899 1.00 70.00 297 ASP A CA 1
ATOM 2448 C C . ASP A 1 297 ? 23.801 28.334 -16.606 1.00 70.00 297 ASP A C 1
ATOM 2450 O O . ASP A 1 297 ? 24.649 27.630 -16.049 1.00 70.00 297 ASP A O 1
ATOM 2454 N N . ALA A 1 298 ? 22.637 27.843 -17.010 1.00 63.62 298 ALA A N 1
ATOM 2455 C CA . ALA A 1 298 ? 22.264 26.471 -16.757 1.00 63.62 298 ALA A CA 1
ATOM 2456 C C . ALA A 1 298 ? 23.072 25.447 -17.599 1.00 63.62 298 ALA A C 1
ATOM 2458 O O . ALA A 1 298 ? 23.080 24.256 -17.286 1.00 63.62 298 ALA A O 1
ATOM 2459 N N . GLY A 1 299 ? 23.846 25.892 -18.600 1.00 66.62 299 GLY A N 1
ATOM 2460 C CA . GLY A 1 299 ? 24.864 25.074 -19.273 1.00 66.62 299 GLY A CA 1
ATOM 2461 C C . GLY A 1 299 ? 26.113 24.836 -18.414 1.00 66.62 299 GLY A C 1
ATOM 2462 O O . GLY A 1 299 ? 26.862 23.885 -18.649 1.00 66.62 299 GLY A O 1
ATOM 2463 N N . ARG A 1 300 ? 26.303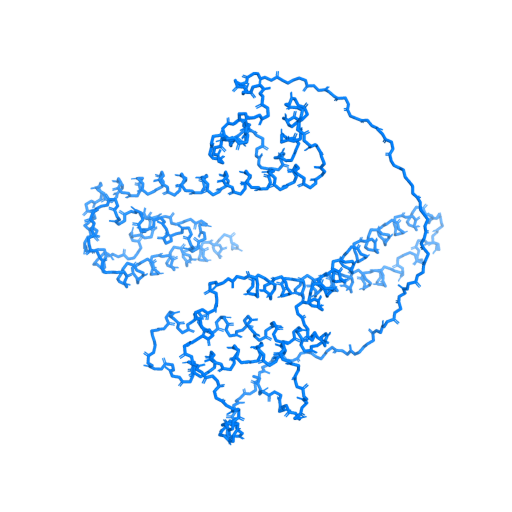 25.660 -17.377 1.00 71.75 300 ARG A N 1
ATOM 2464 C CA . ARG A 1 300 ? 27.412 25.624 -16.415 1.00 71.75 300 ARG A CA 1
ATOM 2465 C C . ARG A 1 300 ? 26.946 25.322 -14.995 1.00 71.75 300 ARG A C 1
ATOM 2467 O O . ARG A 1 300 ? 27.674 25.604 -14.054 1.00 71.75 300 ARG A O 1
ATOM 2474 N N . MET A 1 301 ? 25.779 24.696 -14.806 1.00 71.06 301 MET A N 1
ATOM 2475 C CA . MET A 1 301 ? 25.263 24.326 -13.470 1.00 71.06 301 MET A CA 1
ATOM 2476 C C . MET A 1 301 ? 26.301 23.611 -12.599 1.00 71.06 301 MET A C 1
ATOM 2478 O O . MET A 1 301 ? 26.352 23.828 -11.398 1.00 71.06 301 MET A O 1
ATOM 2482 N N . ALA A 1 302 ? 27.155 22.780 -13.201 1.00 68.12 302 ALA A N 1
ATOM 2483 C CA . ALA A 1 302 ? 28.207 22.060 -12.485 1.00 68.12 302 ALA A CA 1
ATOM 2484 C C . ALA A 1 302 ? 29.339 22.963 -11.939 1.00 68.12 302 ALA A C 1
ATOM 2486 O O . ALA A 1 302 ? 30.134 22.495 -11.128 1.00 68.12 302 ALA A O 1
ATOM 2487 N N . GLU A 1 303 ? 29.432 24.215 -12.397 1.00 75.69 303 GLU A N 1
ATOM 2488 C CA . GLU A 1 303 ? 30.410 25.226 -11.970 1.00 75.69 303 GLU A CA 1
ATOM 2489 C C . GLU A 1 303 ? 29.878 26.106 -10.821 1.00 75.69 303 GLU A C 1
ATOM 2491 O O . GLU A 1 303 ? 30.670 26.754 -10.137 1.00 75.69 303 GLU A O 1
ATOM 2496 N N . TYR A 1 304 ? 28.560 26.123 -10.585 1.00 75.62 304 TYR A N 1
ATOM 2497 C CA . TYR A 1 304 ? 27.942 26.857 -9.477 1.00 75.62 304 TYR A CA 1
ATOM 2498 C C . TYR A 1 304 ? 28.000 26.049 -8.175 1.00 75.62 304 TYR A C 1
ATOM 2500 O O . TYR A 1 304 ? 28.004 24.815 -8.183 1.00 75.62 304 TYR A O 1
ATOM 2508 N N . SER A 1 305 ? 28.044 26.745 -7.035 1.00 78.62 305 SER A N 1
ATOM 2509 C CA . SER A 1 305 ? 27.992 26.082 -5.732 1.00 78.62 305 SER A CA 1
ATOM 2510 C C . SER A 1 305 ? 26.639 25.402 -5.524 1.00 78.62 305 SER A C 1
ATOM 2512 O O . SER A 1 305 ? 25.587 25.925 -5.896 1.00 78.62 305 SER A O 1
ATOM 2514 N N . ILE A 1 306 ? 26.681 24.220 -4.909 1.00 78.81 306 ILE A N 1
ATOM 2515 C CA . ILE A 1 306 ? 25.495 23.392 -4.667 1.00 78.81 306 ILE A CA 1
ATOM 2516 C C . ILE A 1 306 ? 24.514 24.131 -3.745 1.00 78.81 306 ILE A C 1
ATOM 2518 O O . ILE A 1 306 ? 23.322 24.092 -4.015 1.00 78.81 306 ILE A O 1
ATOM 2522 N N . ASP A 1 307 ? 25.020 24.893 -2.773 1.00 76.12 307 ASP A N 1
ATOM 2523 C CA . ASP A 1 307 ? 24.239 25.721 -1.840 1.00 76.12 307 ASP A CA 1
ATOM 2524 C C . ASP A 1 307 ? 23.416 26.819 -2.546 1.00 76.12 307 ASP A C 1
ATOM 2526 O O . ASP A 1 307 ? 22.312 27.167 -2.141 1.00 76.12 307 ASP A O 1
ATOM 2530 N N . VAL A 1 308 ? 23.937 27.390 -3.638 1.00 79.81 308 VAL A N 1
ATOM 2531 C CA . VAL A 1 308 ? 23.194 28.401 -4.413 1.00 79.81 308 VAL A CA 1
ATOM 2532 C C . VAL A 1 308 ? 22.105 27.724 -5.239 1.00 79.81 308 VAL A C 1
ATOM 2534 O O . VAL A 1 308 ? 20.998 28.240 -5.367 1.00 79.81 308 VAL A O 1
ATOM 2537 N N . LEU A 1 309 ? 22.397 26.546 -5.790 1.00 81.50 309 LEU A N 1
ATOM 2538 C CA . LEU A 1 3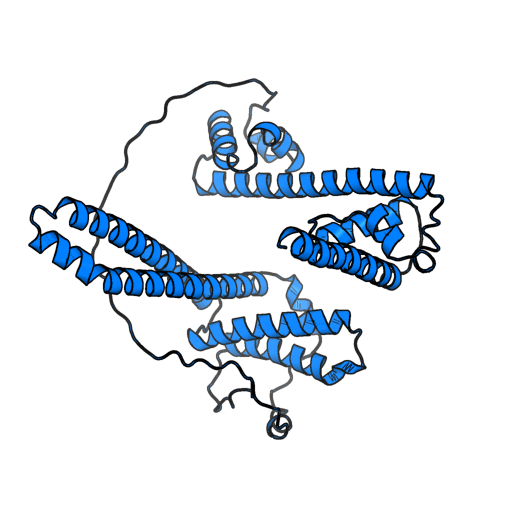09 ? 21.425 25.783 -6.564 1.00 81.50 309 LEU A CA 1
ATOM 2539 C C . LEU A 1 309 ? 20.336 25.160 -5.678 1.00 81.50 309 LEU A C 1
ATOM 2541 O O . LEU A 1 309 ? 19.188 25.081 -6.116 1.00 81.50 309 LEU A O 1
ATOM 2545 N N . SER A 1 310 ? 20.653 24.749 -4.448 1.00 81.62 310 SER A N 1
ATOM 2546 C CA . SER A 1 310 ? 19.673 24.223 -3.489 1.00 81.62 310 SER A CA 1
ATOM 2547 C C . SER A 1 310 ? 18.652 25.291 -3.115 1.00 81.62 310 SER A C 1
ATOM 2549 O O . SER A 1 310 ? 17.458 24.995 -3.117 1.00 81.62 310 SER A O 1
ATOM 2551 N N . GLU A 1 311 ? 19.096 26.531 -2.910 1.00 82.62 311 GLU A N 1
ATOM 2552 C CA . GLU A 1 311 ? 18.222 27.672 -2.636 1.00 82.62 311 GLU A CA 1
ATOM 2553 C C . GLU A 1 311 ? 17.368 28.036 -3.861 1.00 82.62 311 GLU A C 1
ATOM 2555 O O . GLU A 1 311 ? 16.164 28.259 -3.751 1.00 82.62 311 GLU A O 1
ATOM 2560 N N . VAL A 1 312 ? 17.953 28.028 -5.062 1.00 83.50 312 VAL A N 1
ATOM 2561 C CA . VAL A 1 312 ? 17.241 28.385 -6.302 1.00 83.50 312 VAL A CA 1
ATOM 2562 C C . VAL A 1 312 ? 16.156 27.370 -6.664 1.00 83.50 312 VAL A C 1
ATOM 2564 O O . VAL A 1 312 ? 15.041 27.766 -7.002 1.00 83.50 312 VAL A O 1
ATOM 2567 N N . PHE A 1 313 ? 16.450 26.069 -6.582 1.00 83.19 313 PHE A N 1
ATOM 2568 C CA . PHE A 1 313 ? 15.446 25.025 -6.817 1.00 83.19 313 PHE A CA 1
ATOM 2569 C C . PHE A 1 313 ? 14.496 24.861 -5.633 1.00 83.19 313 PHE A C 1
ATOM 2571 O O . PHE A 1 313 ? 13.339 24.471 -5.827 1.00 83.19 313 PHE A O 1
ATOM 2578 N N . SER A 1 314 ? 14.981 25.158 -4.422 1.00 79.56 314 SER A N 1
ATOM 2579 C CA . SER A 1 314 ? 14.235 25.126 -3.170 1.00 79.56 314 SER A CA 1
ATOM 2580 C C . SER A 1 314 ? 13.354 23.885 -3.097 1.00 79.56 314 SER A C 1
ATOM 2582 O O . SER A 1 314 ? 12.137 24.007 -3.066 1.00 79.56 314 SER A O 1
ATOM 2584 N N . PHE A 1 315 ? 13.901 22.663 -3.134 1.00 78.38 315 PHE A N 1
ATOM 2585 C CA . PHE A 1 315 ? 13.059 21.464 -3.297 1.00 78.38 315 PHE A CA 1
ATOM 2586 C C . PHE A 1 315 ? 12.040 21.246 -2.159 1.00 78.38 315 PHE A C 1
ATOM 2588 O O . PHE A 1 315 ? 11.062 20.518 -2.340 1.00 78.38 315 PHE A O 1
ATOM 2595 N N . GLY A 1 316 ? 12.195 21.905 -1.004 1.00 75.00 316 GLY A N 1
ATOM 2596 C CA . GLY A 1 316 ? 11.242 21.792 0.102 1.00 75.00 316 GLY A CA 1
ATOM 2597 C C . GLY A 1 316 ? 11.001 20.326 0.467 1.00 75.00 316 GLY A C 1
ATOM 2598 O O . GLY A 1 316 ? 11.901 19.501 0.332 1.00 75.00 316 GLY A O 1
ATOM 2599 N N . ASP A 1 317 ? 9.814 19.963 0.954 1.00 71.25 317 ASP A N 1
ATOM 2600 C CA . ASP A 1 317 ? 9.437 18.572 1.290 1.00 71.25 317 ASP A CA 1
ATOM 2601 C C . ASP A 1 317 ? 9.044 17.705 0.078 1.00 71.25 317 ASP A C 1
ATOM 2603 O O . ASP A 1 317 ? 8.401 16.672 0.246 1.00 71.25 317 ASP A O 1
ATOM 2607 N N . MET A 1 318 ? 9.425 18.087 -1.147 1.00 80.19 318 MET A N 1
ATOM 2608 C CA . MET A 1 318 ? 9.095 17.278 -2.321 1.00 80.19 318 MET A CA 1
ATOM 2609 C C . MET A 1 318 ? 9.793 15.918 -2.294 1.00 80.19 318 MET A C 1
ATOM 2611 O O . MET A 1 318 ? 10.986 15.795 -1.998 1.00 80.19 318 MET A O 1
ATOM 2615 N N . GLU A 1 319 ? 9.047 14.890 -2.687 1.00 78.50 319 GLU A N 1
ATOM 2616 C CA . GLU A 1 319 ? 9.591 13.561 -2.928 1.00 78.50 319 GLU A CA 1
ATOM 2617 C C . GLU A 1 319 ? 10.621 13.583 -4.063 1.00 78.50 319 GLU A C 1
ATOM 2619 O O . GLU A 1 319 ? 10.519 14.377 -5.000 1.00 78.50 319 GLU A O 1
ATOM 2624 N N . TYR A 1 320 ? 11.593 12.670 -4.009 1.00 79.81 320 TYR A N 1
ATOM 2625 C CA . TYR A 1 320 ? 12.695 12.585 -4.974 1.00 79.81 320 TYR A CA 1
ATOM 2626 C C . TYR A 1 320 ? 12.196 12.567 -6.425 1.00 79.81 320 TYR A C 1
ATOM 2628 O O . TYR A 1 320 ? 12.726 13.271 -7.281 1.00 79.81 320 TYR A O 1
ATOM 2636 N N . PHE A 1 321 ? 11.121 11.813 -6.685 1.00 76.19 321 PHE A N 1
ATOM 2637 C CA . PHE A 1 321 ? 10.520 11.696 -8.013 1.00 76.19 321 PHE A CA 1
ATOM 2638 C C . PHE A 1 321 ? 9.869 13.004 -8.500 1.00 76.19 321 PHE A C 1
ATOM 2640 O O . PHE A 1 321 ? 10.007 13.369 -9.667 1.00 76.19 321 PHE A O 1
ATOM 2647 N N . ALA A 1 322 ? 9.201 13.746 -7.613 1.00 81.69 322 ALA A N 1
ATOM 2648 C CA . ALA A 1 322 ? 8.662 15.065 -7.942 1.00 81.69 322 ALA A CA 1
ATOM 2649 C C . ALA A 1 322 ? 9.792 16.084 -8.171 1.00 81.69 322 ALA A C 1
ATOM 2651 O O . ALA A 1 322 ? 9.731 16.878 -9.110 1.00 81.69 322 ALA A O 1
ATOM 2652 N N . GLY A 1 323 ? 10.862 16.003 -7.371 1.00 84.75 323 GLY A N 1
ATOM 2653 C CA . GLY A 1 323 ? 12.051 16.844 -7.497 1.00 84.75 323 GLY A CA 1
ATOM 2654 C C . GLY A 1 323 ? 12.777 16.666 -8.832 1.00 84.75 323 GLY A C 1
ATOM 2655 O O . GLY A 1 323 ? 13.046 17.655 -9.513 1.00 84.75 323 GLY A O 1
ATOM 2656 N N . ILE A 1 324 ? 13.049 15.426 -9.258 1.00 85.06 324 ILE A N 1
ATOM 2657 C CA . ILE A 1 324 ? 13.748 15.178 -10.535 1.00 85.06 324 ILE A CA 1
ATOM 2658 C C . ILE A 1 324 ? 12.896 15.623 -11.726 1.00 85.06 324 ILE A C 1
ATOM 2660 O O . ILE A 1 324 ? 13.414 16.118 -12.727 1.00 85.06 324 ILE A O 1
ATOM 2664 N N . LYS A 1 325 ? 11.574 15.485 -11.619 1.00 86.88 325 LYS A N 1
ATOM 2665 C CA . LYS A 1 325 ? 10.636 15.912 -12.654 1.00 86.88 325 LYS A CA 1
ATOM 2666 C C . LYS A 1 325 ? 10.601 17.432 -12.794 1.00 86.88 325 LYS A C 1
ATOM 2668 O O . LYS A 1 325 ? 10.671 17.929 -13.915 1.00 86.88 325 LYS A O 1
ATOM 2673 N N . LEU A 1 326 ? 10.578 18.153 -11.672 1.00 87.06 326 LEU A N 1
ATOM 2674 C CA . LEU A 1 326 ? 10.752 19.605 -11.633 1.00 87.06 326 LEU A CA 1
ATOM 2675 C C . LEU A 1 326 ? 12.079 20.021 -12.270 1.00 87.06 326 LEU A C 1
ATOM 2677 O O . LEU A 1 326 ? 12.092 20.870 -13.156 1.00 87.06 326 LEU A O 1
ATOM 2681 N N . PHE A 1 327 ? 13.179 19.391 -11.856 1.00 87.12 327 PHE A N 1
ATOM 2682 C CA . PHE A 1 327 ? 14.508 19.694 -12.375 1.00 87.12 327 PHE A CA 1
ATOM 2683 C C . PHE A 1 327 ? 14.578 19.520 -13.894 1.00 87.12 327 PHE A C 1
ATOM 2685 O O . PHE A 1 327 ? 14.988 20.435 -14.601 1.00 87.12 327 PHE A O 1
ATOM 2692 N N . ASN A 1 328 ? 14.109 18.386 -14.418 1.00 87.62 328 ASN A N 1
ATOM 2693 C CA . ASN A 1 328 ? 14.098 18.144 -15.859 1.00 87.62 328 ASN A CA 1
ATOM 2694 C C . ASN A 1 328 ? 13.258 19.181 -16.608 1.00 87.62 328 ASN A C 1
ATOM 2696 O O . ASN A 1 328 ? 13.717 19.704 -17.617 1.00 87.62 328 ASN A O 1
ATOM 2700 N N . ARG A 1 329 ? 12.085 19.545 -16.075 1.00 87.75 329 ARG A N 1
ATOM 2701 C CA . ARG A 1 329 ? 11.210 20.562 -16.674 1.00 87.75 329 ARG A CA 1
ATOM 2702 C C . ARG A 1 329 ? 11.871 21.944 -16.730 1.00 87.75 329 ARG A C 1
ATOM 2704 O O . ARG A 1 329 ? 11.695 22.648 -17.717 1.00 87.75 329 ARG A O 1
ATOM 2711 N N . VAL A 1 330 ? 12.669 22.303 -15.720 1.00 86.69 330 VAL A N 1
ATOM 2712 C CA . VAL A 1 330 ? 13.481 23.534 -15.711 1.00 86.69 330 VAL A CA 1
ATOM 2713 C C . VAL A 1 330 ? 14.569 23.492 -16.785 1.00 86.69 330 VAL A C 1
ATOM 2715 O O . VAL A 1 330 ? 14.698 24.437 -17.558 1.00 86.69 330 VAL A O 1
ATOM 2718 N N . ILE A 1 331 ? 15.331 22.397 -16.873 1.00 85.50 331 ILE A N 1
ATOM 2719 C CA . ILE A 1 331 ? 16.406 22.260 -17.870 1.00 85.50 331 ILE A CA 1
ATOM 2720 C C . ILE A 1 331 ? 15.845 22.253 -19.300 1.00 85.50 331 ILE A C 1
ATOM 2722 O O . ILE A 1 331 ? 16.423 22.877 -20.190 1.00 85.50 331 ILE A O 1
ATOM 2726 N N . ASP A 1 332 ? 14.715 21.578 -19.514 1.00 85.75 332 ASP A N 1
ATOM 2727 C CA . ASP A 1 332 ? 14.035 21.532 -20.809 1.00 85.75 332 ASP A CA 1
ATOM 2728 C C . ASP A 1 332 ? 13.443 22.899 -21.183 1.00 85.75 332 ASP A C 1
ATOM 2730 O O . ASP A 1 332 ? 13.587 23.327 -22.325 1.00 85.75 332 ASP A O 1
ATOM 2734 N N . GLY A 1 333 ? 12.857 23.629 -20.225 1.00 82.69 333 GLY A N 1
ATOM 2735 C CA . GLY A 1 333 ? 12.342 24.989 -20.433 1.00 82.69 333 GLY A CA 1
ATOM 2736 C C . GLY A 1 333 ? 13.423 26.048 -20.686 1.00 82.69 333 GLY A C 1
ATOM 2737 O O . GLY A 1 333 ? 13.126 27.124 -21.202 1.00 82.69 333 GLY A O 1
ATOM 2738 N N . LEU A 1 334 ? 14.680 25.747 -20.353 1.00 80.88 334 LEU A N 1
ATOM 2739 C CA . LEU A 1 334 ? 15.853 26.553 -20.704 1.00 80.88 334 LEU A CA 1
ATOM 2740 C C . LEU A 1 334 ? 16.491 26.123 -22.042 1.00 80.88 334 LEU A C 1
ATOM 2742 O O . LEU A 1 334 ? 17.518 26.677 -22.423 1.00 80.88 334 LEU A O 1
ATOM 2746 N N . GLU A 1 335 ? 15.894 25.149 -22.744 1.00 76.50 335 GLU A N 1
ATOM 2747 C CA . GLU A 1 335 ? 16.347 24.589 -24.029 1.00 76.50 335 GLU A CA 1
ATOM 2748 C C . GLU A 1 335 ? 17.783 24.030 -24.005 1.00 76.50 335 GLU A C 1
ATOM 2750 O O . GLU A 1 335 ? 18.507 24.040 -25.004 1.00 76.50 335 GLU A O 1
ATOM 2755 N N . ILE A 1 336 ? 18.223 23.502 -22.858 1.00 71.50 336 ILE A N 1
ATOM 2756 C CA . ILE A 1 336 ? 19.619 23.089 -22.680 1.00 71.50 336 ILE A CA 1
ATOM 2757 C C . ILE A 1 336 ? 19.805 21.614 -22.989 1.00 71.50 336 ILE A C 1
ATOM 2759 O O . ILE A 1 336 ? 19.266 20.712 -22.334 1.00 71.50 336 ILE A O 1
ATOM 2763 N N . ASN A 1 337 ? 20.689 21.363 -23.948 1.00 68.75 337 ASN A N 1
ATOM 2764 C CA . ASN A 1 337 ? 21.116 20.023 -24.302 1.00 68.75 337 ASN A CA 1
ATOM 2765 C C . ASN A 1 337 ? 22.181 19.509 -23.316 1.00 68.75 337 ASN A C 1
ATOM 2767 O O . ASN A 1 337 ? 23.382 19.539 -23.579 1.00 68.75 337 ASN A O 1
ATOM 2771 N N . MET A 1 338 ? 21.729 19.070 -22.141 1.00 74.12 338 MET A N 1
ATOM 2772 C CA . MET A 1 338 ? 22.554 18.347 -21.172 1.00 74.12 338 MET A CA 1
ATOM 2773 C C . MET A 1 338 ? 22.370 16.839 -21.329 1.00 74.12 338 MET A C 1
ATOM 2775 O O . MET A 1 338 ? 21.245 16.349 -21.415 1.00 74.12 338 MET A O 1
ATOM 2779 N N . GLU A 1 339 ? 23.470 16.090 -21.259 1.00 78.75 339 GLU A N 1
ATOM 2780 C CA . GLU A 1 339 ? 23.435 14.629 -21.198 1.00 78.75 339 GLU A CA 1
ATOM 2781 C C . GLU A 1 339 ? 22.627 14.151 -19.976 1.00 78.75 339 GLU A C 1
ATOM 2783 O O . GLU A 1 339 ? 22.809 14.660 -18.867 1.00 78.75 339 GLU A O 1
ATOM 2788 N N . GLN A 1 340 ? 21.761 13.147 -20.159 1.00 73.69 340 GLN A N 1
ATOM 2789 C CA . GLN A 1 340 ? 20.868 12.638 -19.104 1.00 73.69 340 GLN A CA 1
ATOM 2790 C C . GLN A 1 340 ? 21.613 12.248 -17.819 1.00 73.69 340 GLN A C 1
ATOM 2792 O O . GLN A 1 340 ? 21.119 12.484 -16.719 1.00 73.69 340 GLN A O 1
ATOM 2797 N N . GLN A 1 341 ? 22.824 11.699 -17.946 1.00 74.25 341 GLN A N 1
ATOM 2798 C CA . GLN A 1 341 ? 23.652 11.350 -16.793 1.00 74.25 341 GLN A CA 1
ATOM 2799 C C . GLN A 1 341 ? 24.092 12.588 -16.000 1.00 74.25 341 GLN A C 1
ATOM 2801 O O . GLN A 1 341 ? 23.999 12.592 -14.776 1.00 74.25 341 GLN A O 1
ATOM 2806 N N . LYS A 1 342 ? 24.507 13.658 -16.685 1.00 78.69 342 LYS A N 1
ATOM 2807 C CA . LYS A 1 342 ? 24.893 14.916 -16.034 1.00 78.69 342 LYS A CA 1
ATOM 2808 C C . LYS A 1 342 ? 23.698 15.595 -15.371 1.00 78.69 342 LYS A C 1
ATOM 2810 O O . LYS A 1 342 ? 23.844 16.118 -14.274 1.00 78.69 342 LYS A O 1
ATOM 2815 N N . ARG A 1 343 ? 22.514 15.546 -15.998 1.00 83.12 343 ARG A N 1
ATOM 2816 C CA . ARG A 1 343 ? 21.264 16.041 -15.392 1.00 83.12 343 ARG A CA 1
ATOM 2817 C C . ARG A 1 343 ? 20.983 15.341 -14.062 1.00 83.12 343 ARG A C 1
ATOM 2819 O O . ARG A 1 343 ? 20.720 16.010 -13.070 1.00 83.12 343 ARG A O 1
ATOM 2826 N N . TYR A 1 344 ? 21.105 14.014 -14.034 1.00 80.88 344 TYR A N 1
ATOM 2827 C CA . TYR A 1 344 ? 20.901 13.233 -12.817 1.00 80.88 344 TYR A CA 1
ATOM 2828 C C . TYR A 1 344 ? 21.946 13.542 -11.739 1.00 80.88 344 TYR A C 1
ATOM 2830 O O . TYR A 1 344 ? 21.579 13.781 -10.598 1.00 80.88 344 TYR A O 1
ATOM 2838 N N . GLU A 1 345 ? 23.237 13.572 -12.082 1.00 83.56 345 GLU A N 1
ATOM 2839 C CA . GLU A 1 345 ? 24.312 13.835 -11.112 1.00 83.56 345 GLU A CA 1
ATOM 2840 C C . GLU A 1 345 ? 24.214 15.232 -10.486 1.00 83.56 345 GLU A C 1
ATOM 2842 O O . GLU A 1 345 ? 24.453 15.390 -9.290 1.00 83.56 345 GLU A O 1
ATOM 2847 N N . VAL A 1 346 ? 23.852 16.243 -11.283 1.00 82.38 346 VAL A N 1
ATOM 2848 C CA . VAL A 1 346 ? 23.617 17.606 -10.793 1.00 82.38 346 VAL A CA 1
ATOM 2849 C C . VAL A 1 346 ? 22.385 17.632 -9.892 1.00 82.38 346 VAL A C 1
ATOM 2851 O O . VAL A 1 346 ? 22.472 18.125 -8.772 1.00 82.38 346 VAL A O 1
ATOM 2854 N N . PHE A 1 347 ? 21.269 17.044 -10.330 1.00 87.00 347 PHE A N 1
ATOM 2855 C CA . PHE A 1 347 ? 20.060 16.958 -9.516 1.00 87.00 347 PHE A CA 1
ATOM 2856 C C . PHE A 1 347 ? 20.303 16.263 -8.171 1.00 87.00 347 PHE A C 1
ATOM 2858 O O . PHE A 1 347 ? 19.930 16.801 -7.134 1.00 87.00 347 PHE A O 1
ATOM 2865 N N . ASP A 1 348 ? 20.938 15.091 -8.176 1.00 85.44 348 ASP A N 1
ATOM 2866 C CA . ASP A 1 348 ? 21.128 14.260 -6.985 1.00 85.44 348 ASP A CA 1
ATOM 2867 C C . ASP A 1 348 ? 21.946 14.985 -5.910 1.00 85.44 348 ASP A C 1
ATOM 2869 O O . ASP A 1 348 ? 21.621 14.926 -4.723 1.00 85.44 348 ASP A O 1
ATOM 2873 N N . ARG A 1 349 ? 22.960 15.749 -6.333 1.00 84.06 349 ARG A N 1
ATOM 2874 C CA . ARG A 1 349 ? 23.751 16.606 -5.442 1.00 84.06 349 ARG A CA 1
ATOM 2875 C C . ARG A 1 349 ? 22.908 17.721 -4.835 1.00 84.06 349 ARG A C 1
ATOM 2877 O O . ARG A 1 349 ? 22.914 17.869 -3.618 1.00 84.06 349 ARG A O 1
ATOM 2884 N N . ILE A 1 350 ? 22.160 18.456 -5.661 1.00 84.25 350 ILE A N 1
ATOM 2885 C CA . ILE A 1 350 ? 21.320 19.568 -5.193 1.00 84.25 350 ILE A CA 1
ATOM 2886 C C . ILE A 1 350 ? 20.237 19.048 -4.240 1.00 84.25 350 ILE A C 1
ATOM 2888 O O . ILE A 1 350 ? 20.048 19.589 -3.156 1.00 84.25 350 ILE A O 1
ATOM 2892 N N . TYR A 1 351 ? 19.556 17.960 -4.606 1.00 83.88 351 TYR A N 1
ATOM 2893 C CA . TYR A 1 351 ? 18.495 17.364 -3.797 1.00 83.88 351 TYR A CA 1
ATOM 2894 C C . TYR A 1 351 ? 19.021 16.835 -2.460 1.00 83.88 351 TYR A C 1
ATOM 2896 O O . TYR A 1 351 ? 18.377 17.009 -1.425 1.00 83.88 351 TYR A O 1
ATOM 2904 N N . THR A 1 352 ? 20.197 16.201 -2.461 1.00 82.38 352 THR A N 1
ATOM 2905 C CA . THR A 1 352 ? 20.823 15.713 -1.228 1.00 82.38 352 THR A CA 1
ATOM 2906 C C . THR A 1 352 ? 21.182 16.868 -0.296 1.00 82.38 352 THR A C 1
ATOM 2908 O O . THR A 1 352 ? 20.893 16.770 0.897 1.00 82.38 352 THR A O 1
ATOM 2911 N N . GLU A 1 353 ? 21.743 17.959 -0.821 1.00 79.25 353 GLU A N 1
ATOM 2912 C CA . GLU A 1 353 ? 22.092 19.150 -0.035 1.00 79.25 353 GLU A CA 1
ATOM 2913 C C . GLU A 1 353 ? 20.843 19.807 0.571 1.00 79.25 353 GLU A C 1
ATOM 2915 O O . GLU A 1 353 ? 20.753 19.954 1.791 1.00 79.25 353 GLU A O 1
ATOM 2920 N N . SER A 1 354 ? 19.799 20.026 -0.242 1.00 75.06 354 SER A N 1
ATOM 2921 C CA . SER A 1 354 ? 18.496 20.539 0.216 1.00 75.06 354 SER A CA 1
ATOM 2922 C C . SER A 1 354 ? 17.853 19.687 1.323 1.00 75.06 354 SER A C 1
ATOM 2924 O O . SER A 1 354 ? 17.013 20.168 2.087 1.00 75.06 354 SER A O 1
ATOM 2926 N N . MET A 1 355 ? 18.199 18.398 1.419 1.00 74.38 355 MET A N 1
ATOM 2927 C CA . MET A 1 355 ? 17.705 17.493 2.463 1.00 74.38 355 MET A CA 1
ATOM 2928 C C . MET A 1 355 ? 18.629 17.412 3.688 1.00 74.38 355 MET A C 1
ATOM 2930 O O . MET A 1 355 ? 18.162 17.060 4.777 1.00 74.38 355 MET A O 1
ATOM 2934 N N . GLN A 1 356 ? 19.921 17.726 3.547 1.00 64.56 356 GLN A N 1
ATOM 2935 C CA . GLN A 1 356 ? 20.876 17.794 4.657 1.00 64.56 356 GLN A CA 1
ATOM 2936 C C . GLN A 1 356 ? 20.705 19.075 5.478 1.00 64.56 356 GLN A C 1
ATOM 2938 O O . GLN A 1 356 ? 20.677 18.986 6.711 1.00 64.56 356 GLN A O 1
ATOM 2943 N N . GLU A 1 357 ? 20.471 20.218 4.828 1.00 57.19 357 GLU A N 1
ATOM 2944 C CA . GLU A 1 357 ? 20.146 21.491 5.495 1.00 57.19 357 GLU A CA 1
ATOM 2945 C C . GLU A 1 357 ? 18.955 21.330 6.455 1.00 57.19 357 GLU A C 1
ATOM 2947 O O . GLU A 1 357 ? 19.004 21.757 7.609 1.00 57.19 357 GLU A O 1
ATOM 2952 N N . LYS A 1 358 ? 17.945 20.544 6.063 1.00 57.00 358 LYS A N 1
ATOM 2953 C CA . LYS A 1 358 ? 16.794 20.207 6.917 1.00 57.00 358 LYS A CA 1
ATOM 2954 C C . LYS A 1 358 ? 17.120 19.384 8.155 1.00 57.00 358 LYS A C 1
ATOM 2956 O O . LYS A 1 358 ? 16.448 19.536 9.177 1.00 57.00 358 LYS A O 1
ATOM 2961 N N . LYS A 1 359 ? 18.078 18.454 8.084 1.00 56.06 359 LYS A N 1
ATOM 2962 C CA . LYS A 1 359 ? 18.492 17.687 9.273 1.00 56.06 359 LYS A CA 1
ATOM 2963 C C . LYS A 1 359 ? 19.175 18.620 10.268 1.00 56.06 359 LYS A C 1
ATOM 2965 O O . LYS A 1 359 ? 18.842 18.586 11.448 1.00 56.06 359 LYS A O 1
ATOM 2970 N N . ALA A 1 360 ? 20.028 19.517 9.775 1.00 53.69 360 ALA A N 1
ATOM 2971 C CA . ALA A 1 360 ? 20.692 20.523 10.595 1.00 53.69 360 ALA A CA 1
ATOM 2972 C C . ALA A 1 360 ? 19.712 21.552 11.199 1.00 53.69 360 ALA A C 1
ATOM 2974 O O . ALA A 1 360 ? 19.885 21.948 12.351 1.00 53.69 360 ALA A O 1
ATOM 2975 N N . GLU A 1 361 ? 18.666 21.960 10.474 1.00 53.31 361 GLU A N 1
ATOM 2976 C CA . GLU A 1 361 ? 17.621 22.856 10.994 1.00 53.31 361 GLU A CA 1
ATOM 2977 C C . GLU A 1 361 ? 16.702 22.183 12.022 1.00 53.31 361 GLU A C 1
ATOM 2979 O O . GLU A 1 361 ? 16.430 22.767 13.073 1.00 53.31 361 GLU A O 1
ATOM 2984 N N . ARG A 1 362 ? 16.272 20.934 11.787 1.00 51.56 362 ARG A N 1
ATOM 2985 C CA . ARG A 1 362 ? 15.462 20.168 12.759 1.00 51.56 362 ARG A CA 1
ATOM 2986 C C . ARG A 1 362 ? 16.230 19.860 14.044 1.00 51.56 362 ARG A C 1
ATOM 2988 O O . ARG A 1 362 ? 15.628 19.828 15.115 1.00 51.56 362 ARG A O 1
ATOM 2995 N N . ASP A 1 363 ? 17.541 19.658 13.954 1.00 51.41 363 ASP A N 1
ATOM 2996 C CA . ASP A 1 363 ? 18.400 19.448 15.123 1.00 51.41 363 ASP A CA 1
ATOM 2997 C C . ASP A 1 363 ? 18.667 20.754 15.894 1.00 51.41 363 ASP A C 1
ATOM 2999 O O . ASP A 1 363 ? 18.857 20.718 17.111 1.00 51.41 363 ASP A O 1
ATOM 3003 N N . LYS A 1 364 ? 18.616 21.915 15.223 1.00 54.12 364 LYS A N 1
ATOM 3004 C CA . LYS A 1 364 ? 18.645 23.240 15.867 1.00 54.12 364 LYS A CA 1
ATOM 3005 C C . LYS A 1 364 ? 17.311 23.614 16.511 1.00 54.12 364 LYS A C 1
ATOM 3007 O O . LYS A 1 364 ? 17.335 24.225 17.567 1.00 54.12 364 LYS A O 1
ATOM 3012 N N . SER A 1 365 ? 16.171 23.233 15.929 1.00 51.47 365 SER A N 1
ATOM 3013 C CA . SER A 1 365 ? 14.842 23.521 16.501 1.00 51.47 365 SER A CA 1
ATOM 3014 C C . SER A 1 365 ? 14.457 22.601 17.671 1.00 51.47 365 SER A C 1
ATOM 3016 O O . SER A 1 365 ? 13.420 22.807 18.298 1.00 51.47 365 SER A O 1
ATOM 3018 N N . ARG A 1 366 ? 15.231 21.532 17.908 1.00 48.25 366 ARG A N 1
ATOM 3019 C CA . ARG A 1 366 ? 15.058 20.569 19.012 1.00 48.25 366 ARG A CA 1
ATOM 3020 C C . ARG A 1 366 ? 16.003 20.817 20.194 1.00 48.25 366 ARG A C 1
ATOM 3022 O O . ARG A 1 366 ? 15.922 20.084 21.179 1.00 48.25 366 ARG A O 1
ATOM 3029 N N . ARG A 1 367 ? 16.892 21.804 20.085 1.00 41.94 367 ARG A N 1
ATOM 3030 C CA . ARG A 1 367 ? 17.677 22.364 21.191 1.00 41.94 367 ARG A CA 1
ATOM 3031 C C . ARG A 1 367 ? 17.023 23.652 21.654 1.00 41.94 367 ARG A C 1
ATOM 3033 O O . ARG A 1 367 ? 17.124 23.916 22.870 1.00 41.94 367 ARG A O 1
#

Radius of gyration: 28.19 Å; chains: 1; bounding box: 64×68×71 Å

Sequence (367 aa):
MPLIPIRKTILTPYQRKCYARMYCLRLAEKKRFTYKSAYLYEQIRKMHELQEEYLVVVNYDVKSFVDLVHLKIRLQRVAEELCKIQKEMYRDRASQKRACKTAEDLAFFEASEEDYRERLEQIKLQKKNNHKKLKTVERCLERDGSTLDAELEYRIPVGNMDDLTEVARDEVLGNPHRQTEDLVVSQVISEDITDEIAADVEDRDAADMKLHANKADYMKMSVAEKVCCYPFDAKGTESAFEMVRSYFEKIDMDTGFHSVYEEAKLLSDYYEKQKVEEFIGERAERVIETMKLLGIDAGRMAEYSIDVLSEVFSFGDMEYFAGIKLFNRVIDGLEINMEQQKRYEVFDRIYTESMQEKKAERDKSRR

Secondary structure (DSSP, 8-state):
-PPP---S----HHHHHHHHHHHHHHHHHHTGGGS-HHHHHHHHHHHHHHHHHHHHHHHTT--SHHHHHHHHHHHHHHHHHHHHHHHHHHHHHHHHHHH--SHHHHHHHHHTHHHHHHHHHHHHHHHHHHHHHHHHHHHHHHHHH-SSTHHHHTSS----S-TTTTGGG---PPPS--------------------------------------HHHHTTS-HHHHHTTS-HHHH-GGGHHHHHHHHHHHTT----HHHHHHHHHHHHHHHHHHHHHHHHHHHHHHHHHHHHHTT--GGGGGGS-HHHHHHHH--TT--HHHHHHHHHHHHHHTT----HHHHHHHHHHHHHHHHHHHHHHHHHTT-